Protein AF-A0A7C4IRS9-F1 (afdb_monomer_lite)

pLDDT: mean 75.63, std 21.99, range [27.83, 97.38]

Radius of gyration: 28.39 Å; chains: 1; bounding box: 95×48×76 Å

Structure (mmCIF, N/CA/C/O backbone):
data_AF-A0A7C4IRS9-F1
#
_entry.id   AF-A0A7C4IRS9-F1
#
loop_
_atom_site.group_PDB
_atom_site.id
_atom_site.type_symbol
_atom_site.label_atom_id
_atom_site.label_alt_id
_atom_site.label_comp_id
_atom_site.label_asym_id
_atom_site.label_entity_id
_atom_site.label_seq_id
_atom_site.pdbx_PDB_ins_code
_atom_site.Cartn_x
_atom_site.Cartn_y
_atom_site.Cartn_z
_atom_site.occupancy
_atom_site.B_iso_or_equiv
_atom_site.auth_seq_id
_atom_site.auth_comp_id
_atom_site.auth_asym_id
_atom_site.auth_atom_id
_atom_site.pdbx_PDB_model_num
ATOM 1 N N . MET A 1 1 ? -69.018 4.087 -51.393 1.00 37.31 1 MET A N 1
ATOM 2 C CA . MET A 1 1 ? -68.213 3.808 -52.607 1.00 37.31 1 MET A CA 1
ATOM 3 C C . MET A 1 1 ? -66.921 3.157 -52.130 1.00 37.31 1 MET A C 1
ATOM 5 O O . MET A 1 1 ? -66.312 3.719 -51.237 1.00 37.31 1 MET A O 1
ATOM 9 N N . ARG A 1 2 ? -66.707 1.854 -52.383 1.00 35.50 2 ARG A N 1
ATOM 10 C CA . ARG A 1 2 ? -65.844 1.315 -53.471 1.00 35.50 2 ARG A CA 1
ATOM 11 C C . ARG A 1 2 ? -64.436 1.956 -53.442 1.00 35.50 2 ARG A C 1
ATOM 13 O O . ARG A 1 2 ? -64.378 3.168 -53.516 1.00 35.50 2 ARG A O 1
ATOM 20 N N . ALA A 1 3 ? -63.292 1.276 -53.424 1.00 38.34 3 ALA A N 1
ATOM 21 C CA . ALA A 1 3 ? -62.939 -0.137 -53.498 1.00 38.34 3 ALA A CA 1
ATOM 22 C C . ALA A 1 3 ? -61.395 -0.266 -53.359 1.00 38.34 3 ALA A C 1
ATOM 24 O O . ALA A 1 3 ? -60.678 0.589 -53.858 1.00 38.34 3 ALA A O 1
ATOM 25 N N . PHE A 1 4 ? -60.949 -1.386 -52.776 1.00 32.88 4 PHE A N 1
ATOM 26 C CA . PHE A 1 4 ? -59.886 -2.288 -53.266 1.00 32.88 4 PHE A CA 1
ATOM 27 C C . PHE A 1 4 ? -58.368 -1.975 -53.157 1.00 32.88 4 PHE A C 1
ATOM 29 O O . PHE A 1 4 ? -57.839 -1.094 -53.814 1.00 32.88 4 PHE A O 1
ATOM 36 N N . ILE A 1 5 ? -57.709 -2.900 -52.433 1.00 35.03 5 ILE A N 1
ATOM 37 C CA . ILE A 1 5 ? -56.559 -3.769 -52.793 1.00 35.03 5 ILE A CA 1
ATOM 38 C C . ILE A 1 5 ? -55.189 -3.150 -53.121 1.00 35.03 5 ILE A C 1
ATOM 40 O O . ILE A 1 5 ? -55.018 -2.438 -54.101 1.00 35.03 5 ILE A O 1
ATOM 44 N N . GLY A 1 6 ? -54.170 -3.652 -52.406 1.00 31.86 6 GLY A N 1
ATOM 45 C CA . GLY A 1 6 ? -52.803 -3.766 -52.920 1.00 31.86 6 GLY A CA 1
ATOM 46 C C . GLY A 1 6 ? -51.772 -4.158 -51.859 1.00 31.86 6 GLY A C 1
ATOM 47 O O . GLY A 1 6 ? -51.146 -3.286 -51.271 1.00 31.86 6 GLY A O 1
ATOM 48 N N . ALA A 1 7 ? -51.576 -5.458 -51.627 1.00 39.84 7 ALA A N 1
ATOM 49 C CA . ALA A 1 7 ? -50.445 -6.007 -50.875 1.00 39.84 7 ALA A CA 1
ATOM 50 C C . ALA A 1 7 ? -49.455 -6.667 -51.848 1.00 39.84 7 ALA A C 1
ATOM 52 O O . ALA A 1 7 ? -49.885 -7.576 -52.548 1.00 39.84 7 ALA A O 1
ATOM 53 N N . ILE A 1 8 ? -48.174 -6.258 -51.863 1.00 36.56 8 ILE A N 1
ATOM 54 C CA . ILE A 1 8 ? -46.997 -6.981 -52.416 1.00 36.56 8 ILE A CA 1
ATOM 55 C C . ILE A 1 8 ? -45.756 -6.469 -51.636 1.00 36.56 8 ILE A C 1
ATOM 57 O O . ILE A 1 8 ? -45.479 -5.278 -51.679 1.00 36.56 8 ILE A O 1
ATOM 61 N N . VAL A 1 9 ? -45.220 -7.210 -50.653 1.00 31.28 9 VAL A N 1
ATOM 62 C CA . VAL A 1 9 ? -44.090 -8.182 -50.681 1.00 31.28 9 VAL A CA 1
ATOM 63 C C . VAL A 1 9 ? -42.674 -7.566 -50.603 1.00 31.28 9 VAL A C 1
ATOM 65 O O . VAL A 1 9 ? -42.241 -6.842 -51.486 1.00 31.28 9 VAL A O 1
ATOM 68 N N . ALA A 1 10 ? -41.981 -7.998 -49.538 1.00 30.50 10 ALA A N 1
ATOM 69 C CA . ALA A 1 10 ? -40.549 -8.269 -49.331 1.00 30.50 10 ALA A CA 1
ATOM 70 C C . ALA A 1 10 ? -39.468 -7.208 -49.615 1.00 30.50 10 ALA A C 1
ATOM 72 O O . ALA A 1 10 ? -39.252 -6.756 -50.731 1.00 30.50 10 ALA A O 1
ATOM 73 N N . GLY A 1 11 ? -38.639 -6.994 -48.589 1.00 27.83 11 GLY A N 1
ATOM 74 C CA . GLY A 1 11 ? -37.306 -6.414 -48.712 1.00 27.83 11 GLY A CA 1
ATOM 75 C C . GLY A 1 11 ? -36.591 -6.425 -47.367 1.00 27.83 11 GLY A C 1
ATOM 76 O O . GLY A 1 11 ? -36.651 -5.451 -46.625 1.00 27.83 11 GLY A O 1
ATOM 77 N N . ALA A 1 12 ? -35.956 -7.547 -47.027 1.00 33.53 12 ALA A N 1
ATOM 78 C CA . ALA A 1 12 ? -35.062 -7.651 -45.882 1.00 33.53 12 ALA A CA 1
ATOM 79 C C . ALA A 1 12 ? -33.889 -6.671 -46.052 1.00 33.53 12 ALA A C 1
ATOM 81 O O . ALA A 1 12 ? -33.049 -6.854 -46.931 1.00 33.53 12 ALA A O 1
ATOM 82 N N . ALA A 1 13 ? -33.813 -5.644 -45.207 1.00 33.09 13 ALA A N 1
ATOM 83 C CA . ALA A 1 13 ? -32.611 -4.834 -45.085 1.00 33.09 13 ALA A CA 1
ATOM 84 C C . ALA A 1 13 ? -31.640 -5.557 -44.142 1.00 33.09 13 ALA A C 1
ATOM 86 O O . ALA A 1 13 ? -31.715 -5.423 -42.921 1.00 33.09 13 ALA A O 1
ATOM 87 N N . LEU A 1 14 ? -30.739 -6.358 -44.721 1.00 33.22 14 LEU A N 1
ATOM 88 C CA . LEU A 1 14 ? -29.493 -6.731 -44.057 1.00 33.22 14 LEU A CA 1
ATOM 89 C C . LEU A 1 14 ? -28.734 -5.439 -43.728 1.00 33.22 14 LEU A C 1
ATOM 91 O O . LEU A 1 14 ?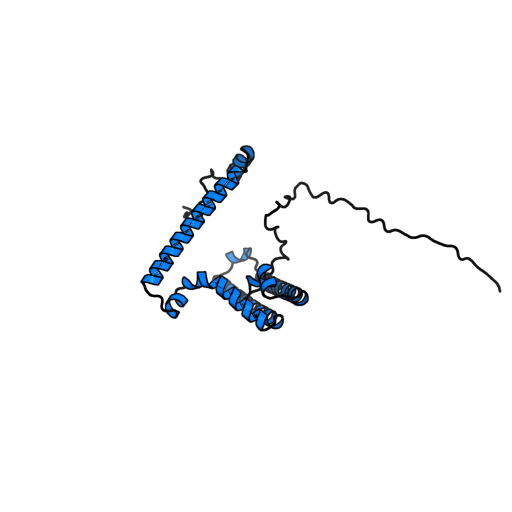 -28.246 -4.752 -44.625 1.00 33.22 14 LEU A O 1
ATOM 95 N N . ALA A 1 15 ? -28.608 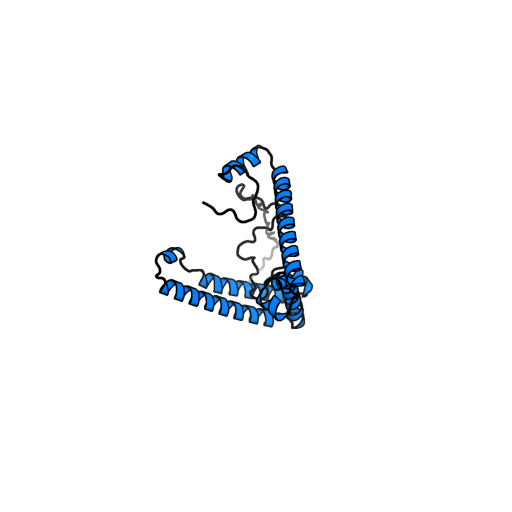-5.125 -42.441 1.00 37.44 15 ALA A N 1
ATOM 96 C CA . ALA A 1 15 ? -27.606 -4.183 -41.971 1.00 37.44 15 ALA A CA 1
ATOM 97 C C . ALA A 1 15 ? -26.228 -4.835 -42.154 1.00 37.44 15 ALA A C 1
ATOM 99 O O . ALA A 1 15 ? -25.789 -5.649 -41.342 1.00 37.44 15 ALA A O 1
ATOM 100 N N . ALA A 1 16 ? -25.566 -4.514 -43.263 1.00 33.16 16 ALA A N 1
ATOM 101 C CA . ALA A 1 16 ? -24.165 -4.832 -43.462 1.00 33.16 16 ALA A CA 1
ATOM 102 C C . ALA A 1 16 ? -23.334 -4.004 -42.469 1.00 33.16 16 ALA A C 1
ATOM 104 O O . ALA A 1 16 ? -23.101 -2.815 -42.675 1.00 33.16 16 ALA A O 1
ATOM 105 N N . PHE A 1 17 ? -22.879 -4.636 -41.385 1.00 34.38 17 PHE A N 1
ATOM 106 C CA . PHE A 1 17 ? -21.710 -4.159 -40.653 1.00 34.38 17 PHE A CA 1
ATOM 107 C C . PHE A 1 17 ? -20.503 -4.333 -41.578 1.00 34.38 17 PHE A C 1
ATOM 109 O O . PHE A 1 17 ? -19.918 -5.411 -41.671 1.00 34.38 17 PHE A O 1
ATOM 116 N N . ALA A 1 18 ? -20.157 -3.274 -42.307 1.00 34.91 18 ALA A N 1
ATOM 117 C CA . ALA A 1 18 ? -18.848 -3.174 -42.922 1.00 34.91 18 ALA A CA 1
ATOM 118 C C . ALA A 1 18 ? -17.816 -3.108 -41.791 1.00 34.91 18 ALA A C 1
ATOM 120 O O . ALA A 1 18 ? -17.768 -2.148 -41.021 1.00 34.91 18 ALA A O 1
ATOM 121 N N . ALA A 1 19 ? -17.021 -4.168 -41.674 1.00 37.56 19 ALA A N 1
ATOM 122 C CA . ALA A 1 19 ? -15.816 -4.189 -40.871 1.00 37.56 19 ALA A CA 1
ATOM 123 C C . ALA A 1 19 ? -14.842 -3.139 -41.427 1.00 37.56 19 ALA A C 1
ATOM 125 O O . ALA A 1 19 ? -14.131 -3.391 -42.397 1.00 37.56 19 ALA A O 1
ATOM 126 N N . VAL A 1 20 ? -14.822 -1.950 -40.826 1.00 36.41 20 VAL A N 1
ATOM 127 C CA . VAL A 1 20 ? -13.679 -1.045 -40.946 1.00 36.41 20 VAL A CA 1
ATOM 128 C C . VAL A 1 20 ? -12.605 -1.605 -40.028 1.00 36.41 20 VAL A C 1
ATOM 130 O O . VAL A 1 20 ? -12.746 -1.612 -38.804 1.00 36.41 20 VAL A O 1
ATOM 133 N N . GLY A 1 21 ? -11.568 -2.158 -40.655 1.00 33.31 21 GLY A N 1
ATOM 134 C CA . GLY A 1 21 ? -10.347 -2.567 -39.988 1.00 33.31 21 GLY A CA 1
ATOM 135 C C . GLY A 1 21 ? -9.805 -1.406 -39.164 1.00 33.31 21 GLY A C 1
ATOM 136 O O . GLY A 1 21 ? -9.693 -0.281 -39.644 1.00 33.31 21 GLY A O 1
ATOM 137 N N . ALA A 1 22 ? -9.504 -1.695 -37.904 1.00 36.12 22 ALA A N 1
ATOM 138 C CA . ALA A 1 22 ? -8.758 -0.805 -37.039 1.00 36.12 22 ALA A CA 1
ATOM 139 C C . ALA A 1 22 ? -7.325 -0.686 -37.579 1.00 36.12 22 ALA A C 1
ATOM 141 O O . ALA A 1 22 ? -6.429 -1.424 -37.170 1.00 36.12 22 ALA A O 1
ATOM 142 N N . GLU A 1 23 ? -7.106 0.235 -38.513 1.00 33.22 23 GLU A N 1
ATOM 143 C CA . GLU A 1 23 ? -5.782 0.800 -38.748 1.00 33.22 23 GLU A CA 1
ATOM 144 C C . GLU A 1 23 ? -5.455 1.673 -37.534 1.00 33.22 23 GLU A C 1
ATOM 146 O O . GLU A 1 23 ? -5.873 2.823 -37.416 1.00 33.22 23 GLU A O 1
ATOM 151 N N . GLY A 1 24 ? -4.798 1.054 -36.552 1.00 38.12 24 GLY A N 1
ATOM 152 C CA . GLY A 1 24 ? -4.266 1.749 -35.390 1.00 38.12 24 GLY A CA 1
ATOM 153 C C . GLY A 1 24 ? -3.207 2.761 -35.815 1.00 38.12 24 GLY A C 1
ATOM 154 O O . GLY A 1 24 ? -2.371 2.467 -36.669 1.00 38.12 24 GLY A O 1
ATOM 155 N N . ASP A 1 25 ? -3.252 3.937 -35.191 1.00 36.41 25 ASP A N 1
ATOM 156 C CA . ASP A 1 25 ? -2.247 4.990 -35.303 1.00 36.41 25 ASP A CA 1
ATOM 157 C C . ASP A 1 25 ? -0.824 4.392 -35.202 1.00 36.41 25 ASP A C 1
ATOM 159 O O . ASP A 1 25 ? -0.493 3.778 -34.180 1.00 36.41 25 ASP A O 1
ATOM 163 N N . PRO A 1 26 ? 0.028 4.534 -36.236 1.00 40.56 26 PRO A N 1
ATOM 164 C CA . PRO A 1 26 ? 1.378 3.973 -36.242 1.00 40.56 26 PRO A CA 1
ATOM 165 C C . PRO A 1 26 ? 2.298 4.594 -35.177 1.00 40.56 26 PRO A C 1
ATOM 167 O O . PRO A 1 26 ? 3.379 4.057 -34.935 1.00 40.56 26 PRO A O 1
ATOM 170 N N . ALA A 1 27 ? 1.885 5.690 -34.529 1.00 40.91 27 ALA A N 1
ATOM 171 C CA . ALA A 1 27 ? 2.606 6.316 -33.425 1.00 40.91 27 ALA A CA 1
ATOM 172 C C . ALA A 1 27 ? 2.180 5.810 -32.032 1.00 40.91 27 ALA A C 1
ATOM 174 O O . ALA A 1 27 ? 2.853 6.113 -31.043 1.00 40.91 27 ALA A O 1
ATOM 175 N N . ALA A 1 28 ? 1.100 5.028 -31.918 1.00 40.41 28 ALA A N 1
ATOM 176 C CA . ALA A 1 28 ? 0.707 4.447 -30.639 1.00 40.41 28 ALA A CA 1
ATOM 177 C C . ALA A 1 28 ? 1.619 3.246 -30.314 1.00 40.41 28 ALA A C 1
ATOM 179 O O . ALA A 1 28 ? 1.681 2.299 -31.106 1.00 40.41 28 ALA A O 1
ATOM 180 N N . PRO A 1 29 ? 2.331 3.230 -29.168 1.00 45.78 29 PRO A N 1
ATOM 181 C CA . PRO A 1 29 ? 3.157 2.087 -28.803 1.00 45.78 29 PRO A CA 1
ATOM 182 C C . PRO A 1 29 ? 2.276 0.837 -28.719 1.00 45.78 29 PRO A C 1
ATOM 184 O O . PRO A 1 29 ? 1.365 0.751 -27.891 1.00 45.78 29 PRO A O 1
ATOM 187 N N . ARG A 1 30 ? 2.529 -0.133 -29.608 1.00 50.91 30 ARG A N 1
ATOM 188 C CA . ARG A 1 30 ? 1.868 -1.441 -29.571 1.00 50.91 30 ARG A CA 1
ATOM 189 C C . ARG A 1 30 ? 2.118 -2.057 -28.199 1.00 50.91 30 ARG A C 1
ATOM 191 O O . ARG A 1 30 ? 3.263 -2.155 -27.764 1.00 50.91 30 ARG A O 1
ATOM 198 N N . ALA A 1 31 ? 1.046 -2.457 -27.521 1.00 45.12 31 ALA A N 1
ATOM 199 C CA . ALA A 1 31 ? 1.143 -3.128 -26.234 1.00 45.12 31 ALA A CA 1
ATOM 200 C C . ALA A 1 31 ? 2.014 -4.387 -26.380 1.00 45.12 31 ALA A C 1
ATOM 202 O O . ALA A 1 31 ? 1.669 -5.292 -27.138 1.00 45.12 31 ALA A O 1
ATOM 203 N N . ILE A 1 32 ? 3.144 -4.424 -25.671 1.00 49.75 32 ILE A N 1
ATOM 204 C CA . ILE A 1 32 ? 4.020 -5.595 -25.610 1.00 49.75 32 ILE A CA 1
ATOM 205 C C . ILE A 1 32 ? 3.282 -6.685 -24.828 1.00 49.75 32 ILE A C 1
ATOM 207 O O . ILE A 1 32 ? 2.827 -6.460 -23.703 1.00 49.75 32 ILE A O 1
ATOM 211 N N . GLU A 1 33 ? 3.142 -7.860 -25.434 1.00 38.53 33 GLU A N 1
ATOM 212 C CA . GLU A 1 33 ? 2.532 -9.028 -24.808 1.00 38.53 33 GLU A CA 1
ATOM 213 C C . GLU A 1 33 ? 3.295 -9.381 -23.517 1.00 38.53 33 GLU A C 1
ATOM 215 O O . GLU A 1 33 ? 4.507 -9.573 -23.532 1.00 38.53 33 GLU A O 1
ATOM 220 N N . GLY A 1 34 ? 2.601 -9.380 -22.375 1.00 52.47 34 GLY A N 1
ATOM 221 C CA . GLY A 1 34 ? 3.196 -9.649 -21.059 1.00 52.47 34 GLY A CA 1
ATOM 222 C C . GLY A 1 34 ? 3.557 -8.420 -20.214 1.00 52.47 34 GLY A C 1
ATOM 223 O O . GLY A 1 34 ? 3.782 -8.578 -19.015 1.00 52.47 34 GLY A O 1
ATOM 224 N N . GLN A 1 35 ? 3.534 -7.195 -20.755 1.00 41.94 35 GLN A N 1
ATOM 225 C CA . GLN A 1 35 ? 3.519 -6.012 -19.887 1.00 41.94 35 GLN A CA 1
ATOM 226 C C . GLN A 1 35 ? 2.124 -5.836 -19.272 1.00 41.94 35 GLN A C 1
ATOM 228 O O . GLN A 1 35 ? 1.124 -6.079 -19.961 1.00 41.94 35 GLN A O 1
ATOM 233 N N . PRO A 1 36 ? 2.006 -5.410 -17.995 1.00 42.53 36 PRO A N 1
ATOM 234 C CA . PRO A 1 36 ? 0.721 -4.969 -17.482 1.00 42.53 36 PRO A CA 1
ATOM 235 C C . PRO A 1 36 ? 0.257 -3.845 -18.402 1.00 42.53 36 PRO A C 1
ATOM 237 O O . PRO A 1 36 ? 0.872 -2.779 -18.440 1.00 42.53 36 PRO A O 1
ATOM 240 N N . ARG A 1 37 ? -0.783 -4.122 -19.203 1.00 49.38 37 ARG A N 1
ATOM 241 C CA . ARG A 1 37 ? -1.430 -3.121 -20.055 1.00 49.38 37 ARG A CA 1
ATOM 242 C C . ARG A 1 37 ? -1.598 -1.890 -19.186 1.00 49.38 37 ARG A C 1
ATOM 244 O O . ARG A 1 37 ? -2.165 -2.037 -18.102 1.00 49.38 37 ARG A O 1
ATOM 251 N N . PHE A 1 38 ? -1.075 -0.740 -19.620 1.00 43.78 38 PHE A N 1
ATOM 252 C CA . PHE A 1 38 ? -1.350 0.532 -18.964 1.00 43.78 38 PHE A CA 1
ATOM 253 C C . PHE A 1 38 ? -2.861 0.584 -18.778 1.00 43.78 38 PHE A C 1
ATOM 255 O O . PHE A 1 38 ? -3.610 0.674 -19.754 1.00 43.78 38 PHE A O 1
ATOM 262 N N . GLN A 1 39 ? -3.311 0.346 -17.548 1.00 45.16 39 GLN A N 1
ATOM 263 C CA . GLN A 1 39 ? -4.728 0.265 -17.278 1.00 45.16 39 GLN A CA 1
ATOM 264 C C . GLN A 1 39 ? -5.203 1.697 -17.445 1.00 45.16 39 GLN A C 1
ATOM 266 O O . GLN A 1 39 ? -4.679 2.578 -16.756 1.00 45.16 39 GLN A O 1
ATOM 271 N N . PRO A 1 40 ? -6.116 1.971 -18.396 1.00 38.38 40 PRO A N 1
ATOM 272 C CA . PRO A 1 40 ? -6.609 3.321 -18.573 1.00 38.38 40 PRO A CA 1
ATOM 273 C C . PRO A 1 40 ? -7.090 3.824 -17.204 1.00 38.38 40 PRO A C 1
ATOM 275 O O . PRO A 1 40 ? -7.607 3.015 -16.428 1.00 38.38 40 PRO A O 1
ATOM 278 N N . PRO A 1 41 ? -6.927 5.119 -16.883 1.00 40.91 41 PRO A N 1
ATOM 279 C CA . PRO A 1 41 ? -7.096 5.677 -15.533 1.00 40.91 41 PRO A CA 1
ATOM 280 C C . PRO A 1 41 ? -8.465 5.452 -14.841 1.00 40.91 41 PRO A C 1
ATOM 282 O O . PRO A 1 41 ? -8.657 5.911 -13.722 1.00 40.91 41 PRO A O 1
ATOM 285 N N . GLY A 1 42 ? -9.396 4.705 -15.447 1.00 45.69 42 GLY A N 1
ATOM 286 C CA . GLY A 1 42 ? -10.641 4.205 -14.850 1.00 45.69 42 GLY A CA 1
ATOM 287 C C . GLY A 1 42 ? -10.692 2.697 -14.532 1.00 45.69 42 GLY A C 1
ATOM 288 O O . GLY A 1 42 ? -11.756 2.215 -14.156 1.00 45.69 42 GLY A O 1
ATOM 289 N N . GLN A 1 43 ? -9.602 1.932 -14.692 1.00 49.28 43 GLN A N 1
ATOM 290 C CA . GLN A 1 43 ? -9.555 0.488 -14.372 1.00 49.28 43 GLN A CA 1
ATOM 291 C C . GLN A 1 43 ? -8.857 0.149 -13.045 1.00 49.28 43 GLN A C 1
ATOM 293 O O . GLN A 1 43 ? -8.925 -0.998 -12.601 1.00 49.28 43 GLN A O 1
ATOM 298 N N . TYR A 1 44 ? -8.237 1.126 -12.377 1.00 58.94 44 TYR A N 1
ATOM 299 C CA . TYR A 1 44 ? -7.651 0.912 -11.056 1.00 58.94 44 TYR A CA 1
ATOM 300 C C . TYR A 1 44 ? -8.757 0.717 -10.018 1.00 58.94 44 TYR A C 1
ATOM 302 O O . TYR A 1 44 ? -9.435 1.668 -9.631 1.00 58.94 44 TYR A O 1
ATOM 310 N N . LEU A 1 45 ? -8.924 -0.520 -9.543 1.00 71.31 45 LEU A N 1
ATOM 311 C CA . LEU A 1 45 ? -9.794 -0.814 -8.410 1.00 71.31 45 LEU A CA 1
ATOM 312 C C . LEU A 1 45 ? -9.120 -0.311 -7.125 1.00 71.31 45 LEU A C 1
ATOM 314 O O . LEU A 1 45 ? -8.432 -1.051 -6.425 1.00 71.31 45 LEU A O 1
ATOM 318 N N . MET A 1 46 ? -9.289 0.975 -6.831 1.00 81.56 46 MET A N 1
ATOM 319 C CA . MET A 1 46 ? -8.852 1.577 -5.580 1.00 81.56 46 MET A CA 1
ATOM 320 C C . MET A 1 46 ? -9.912 1.336 -4.503 1.00 81.56 46 MET A C 1
ATOM 322 O O . MET A 1 46 ? -10.943 2.010 -4.469 1.00 81.56 46 MET A O 1
ATOM 326 N N . LEU A 1 47 ? -9.655 0.352 -3.642 1.00 82.00 47 LEU A N 1
ATOM 327 C CA . LEU A 1 47 ? -10.495 0.007 -2.497 1.00 82.00 47 LEU A CA 1
ATOM 328 C C . LEU A 1 47 ? -9.691 0.233 -1.212 1.00 82.00 47 LEU A C 1
ATOM 330 O O . LEU A 1 47 ? -8.784 -0.550 -0.911 1.00 82.00 47 LEU A O 1
ATOM 334 N N . PRO A 1 48 ? -9.967 1.312 -0.463 1.00 80.31 48 PRO A N 1
ATOM 335 C CA . PRO A 1 48 ? -9.248 1.587 0.768 1.00 80.31 48 PRO A CA 1
ATOM 336 C C . PRO A 1 48 ? -9.570 0.517 1.815 1.00 80.31 48 PRO A C 1
ATOM 338 O O . PRO A 1 48 ? -10.602 -0.149 1.749 1.00 80.31 48 PRO A O 1
ATOM 341 N N . ALA A 1 49 ? -8.658 0.330 2.771 1.00 79.25 49 ALA A N 1
ATOM 342 C CA . ALA A 1 49 ? -8.667 -0.738 3.780 1.00 79.25 49 ALA A CA 1
ATOM 343 C C . ALA A 1 49 ? -8.521 -2.184 3.249 1.00 79.25 49 ALA A C 1
ATOM 345 O O . ALA A 1 49 ? -7.971 -3.013 3.973 1.00 79.25 49 ALA A O 1
ATOM 346 N N . TYR A 1 50 ? -8.910 -2.468 2.002 1.00 86.81 50 TYR A N 1
ATOM 347 C CA . TYR A 1 50 ? -8.891 -3.803 1.392 1.00 86.81 50 TYR A CA 1
ATOM 348 C C . TYR A 1 50 ? -8.249 -3.802 -0.001 1.00 86.81 50 TYR A C 1
ATOM 350 O O . TYR A 1 50 ? -8.862 -4.205 -0.993 1.00 86.81 50 TYR A O 1
ATOM 358 N N . SER A 1 51 ? -7.001 -3.345 -0.091 1.00 83.94 51 SER A N 1
ATOM 359 C CA . SER A 1 51 ? -6.294 -3.226 -1.370 1.00 83.94 51 SER A CA 1
ATOM 360 C C . SER A 1 51 ? -6.095 -4.576 -2.067 1.00 83.94 51 SER A C 1
ATOM 362 O O . SER A 1 51 ? -6.043 -4.626 -3.296 1.00 83.94 51 SER A O 1
ATOM 364 N N . ALA A 1 52 ? -6.063 -5.683 -1.318 1.00 87.69 52 ALA A N 1
ATOM 365 C CA . ALA A 1 52 ? -5.985 -7.028 -1.877 1.00 87.69 52 ALA A CA 1
ATOM 366 C C . ALA A 1 52 ? -7.177 -7.376 -2.790 1.00 87.69 52 ALA A C 1
ATOM 368 O O . ALA A 1 52 ? -7.011 -8.180 -3.705 1.00 87.69 52 ALA A O 1
ATOM 369 N N . LEU A 1 53 ? -8.351 -6.746 -2.622 1.00 90.00 53 LEU A N 1
ATOM 370 C CA . LEU A 1 53 ? -9.521 -6.972 -3.488 1.00 90.00 53 LEU A CA 1
ATOM 371 C C . LEU A 1 53 ? -9.293 -6.555 -4.946 1.00 90.00 53 LEU A C 1
ATOM 373 O O . LEU A 1 53 ? -9.993 -7.044 -5.835 1.00 90.00 53 LEU A O 1
ATOM 377 N N . ALA A 1 54 ? -8.309 -5.695 -5.216 1.00 87.25 54 ALA A N 1
ATOM 378 C CA . ALA A 1 54 ? -7.899 -5.359 -6.578 1.00 87.25 54 ALA A CA 1
ATOM 379 C C . ALA A 1 54 ? -7.316 -6.562 -7.340 1.00 87.25 54 ALA A C 1
ATOM 381 O O . ALA A 1 54 ? -7.309 -6.569 -8.568 1.00 87.25 54 ALA A O 1
ATOM 382 N N . GLN A 1 55 ? -6.847 -7.592 -6.631 1.00 87.25 55 GLN A N 1
ATOM 383 C CA . GLN A 1 55 ? -6.202 -8.756 -7.228 1.00 87.25 55 GLN A CA 1
ATOM 384 C C . GLN A 1 55 ? -7.232 -9.830 -7.584 1.00 87.25 55 GLN A C 1
ATOM 386 O O . GLN A 1 55 ? -7.948 -10.336 -6.721 1.00 87.25 55 GLN A O 1
ATOM 391 N N . GLU A 1 56 ? -7.266 -10.259 -8.847 1.00 88.94 56 GLU A N 1
ATOM 392 C CA . GLU A 1 56 ? -8.207 -11.289 -9.313 1.00 88.94 56 GLU A CA 1
ATOM 393 C C . GLU A 1 56 ? -8.062 -12.618 -8.544 1.00 88.94 56 GLU A C 1
ATOM 395 O O . GLU A 1 56 ? -9.053 -13.289 -8.253 1.00 88.94 56 GLU A O 1
ATOM 400 N N . SER A 1 57 ? -6.837 -12.984 -8.155 1.00 89.56 57 SER A N 1
ATOM 401 C CA . SER A 1 57 ? -6.558 -14.174 -7.341 1.00 89.56 57 SER A CA 1
ATOM 402 C C . SER A 1 57 ? -7.251 -14.126 -5.976 1.00 89.56 57 SER A C 1
ATOM 404 O O . SER A 1 57 ? -7.745 -15.148 -5.501 1.00 89.56 57 SER A O 1
ATOM 406 N N . VAL A 1 58 ? -7.335 -12.945 -5.361 1.00 91.94 58 VAL A N 1
ATOM 407 C CA . VAL A 1 58 ? -8.031 -12.720 -4.089 1.00 91.94 58 VAL A CA 1
ATOM 408 C C . VAL A 1 58 ? -9.538 -12.776 -4.299 1.00 91.94 58 VAL A C 1
ATOM 410 O O . VAL A 1 58 ? -10.224 -13.456 -3.542 1.00 91.94 58 VAL A O 1
ATOM 413 N N . GLN A 1 59 ? -10.046 -12.152 -5.367 1.00 93.06 59 GLN A N 1
ATOM 414 C CA . GLN A 1 59 ? -11.470 -12.204 -5.718 1.00 93.06 59 GLN A CA 1
ATOM 415 C C . GLN A 1 59 ? -11.962 -13.642 -5.927 1.00 93.06 59 GLN A C 1
ATOM 417 O O . GLN A 1 59 ? -13.067 -13.973 -5.506 1.00 93.06 59 GLN A O 1
ATOM 422 N N . LYS A 1 60 ? -11.143 -14.502 -6.550 1.00 94.19 60 LYS A N 1
ATOM 423 C CA . LYS A 1 60 ? -11.428 -15.938 -6.711 1.00 94.19 60 LYS A CA 1
ATOM 424 C C . LYS A 1 60 ? -11.404 -16.681 -5.375 1.00 94.19 60 LYS A C 1
ATOM 426 O O . LYS A 1 60 ? -12.307 -17.460 -5.112 1.00 94.19 60 LYS A O 1
ATOM 431 N N . GLN A 1 61 ? -10.412 -16.418 -4.519 1.00 92.44 61 GLN A N 1
ATOM 432 C CA . GLN A 1 61 ? -10.284 -17.070 -3.206 1.00 92.44 61 GLN A CA 1
ATOM 433 C C . GLN A 1 61 ? -11.431 -16.772 -2.237 1.00 92.44 61 GLN A C 1
ATOM 435 O O . GLN A 1 61 ? -11.658 -17.564 -1.327 1.00 92.44 61 GLN A O 1
ATOM 440 N N . ILE A 1 62 ? -12.091 -15.622 -2.382 1.00 95.75 62 ILE A N 1
ATOM 441 C CA . ILE A 1 62 ? -13.276 -15.263 -1.589 1.00 95.75 62 ILE A CA 1
ATOM 442 C C . ILE A 1 62 ? -14.575 -15.436 -2.385 1.00 95.75 62 ILE A C 1
ATOM 444 O O . ILE A 1 62 ? -15.623 -14.980 -1.940 1.00 95.75 62 ILE A O 1
ATOM 448 N N . GLU A 1 63 ? -14.496 -16.055 -3.566 1.00 96.00 63 GLU A N 1
ATOM 449 C CA . GLU A 1 63 ? -15.649 -16.426 -4.389 1.00 96.00 63 GLU A CA 1
ATOM 450 C C . GLU A 1 63 ? -16.568 -15.238 -4.720 1.00 96.00 63 GLU A C 1
ATOM 452 O O . GLU A 1 63 ? -17.792 -15.336 -4.663 1.00 96.00 63 GLU A O 1
ATOM 457 N N . LEU A 1 64 ? -15.985 -14.083 -5.073 1.00 95.75 64 LEU A N 1
ATOM 458 C CA . LEU A 1 64 ? -16.782 -12.909 -5.429 1.00 95.75 64 LEU A CA 1
ATOM 459 C C . LEU A 1 64 ? -17.683 -13.191 -6.631 1.00 95.75 64 LEU A C 1
ATOM 461 O O . LEU A 1 64 ? -17.204 -13.450 -7.746 1.00 95.75 64 LEU A O 1
ATOM 465 N N . VAL A 1 65 ? -18.986 -13.019 -6.423 1.00 95.75 65 VAL A N 1
ATOM 466 C CA . VAL A 1 65 ? -19.980 -13.108 -7.494 1.00 95.75 65 VAL A CA 1
ATOM 467 C C . VAL A 1 65 ? -19.990 -11.838 -8.345 1.00 95.75 65 VAL A C 1
ATOM 469 O O . VAL A 1 65 ? -19.462 -10.792 -7.959 1.00 95.75 65 VAL A O 1
ATOM 472 N N . HIS A 1 66 ? -20.597 -11.922 -9.531 1.00 94.00 66 HIS A N 1
ATOM 473 C CA . HIS A 1 66 ? -20.632 -10.811 -10.485 1.00 94.00 66 HIS A CA 1
ATOM 474 C C . HIS A 1 66 ? -21.227 -9.529 -9.879 1.00 94.00 66 HIS A C 1
ATOM 476 O O . HIS A 1 66 ? -20.618 -8.468 -9.978 1.00 94.00 66 HIS A O 1
ATOM 482 N N . GLU A 1 67 ? -22.352 -9.640 -9.169 1.00 95.19 67 GLU A N 1
ATOM 483 C CA . GLU A 1 67 ? -23.012 -8.492 -8.538 1.00 95.19 67 GLU A CA 1
ATOM 484 C C . GLU A 1 67 ? -22.113 -7.791 -7.503 1.00 95.19 67 GLU A C 1
ATOM 486 O O . GLU A 1 67 ? -22.028 -6.564 -7.477 1.00 95.19 67 GLU A O 1
ATOM 491 N N . GLN A 1 68 ? -21.381 -8.556 -6.685 1.00 95.88 68 GLN A N 1
ATOM 492 C CA . GLN A 1 68 ? -20.438 -7.995 -5.715 1.00 95.88 68 GLN A CA 1
ATOM 493 C C . GLN A 1 68 ? -19.303 -7.246 -6.414 1.00 95.88 68 GLN A C 1
ATOM 495 O O . GLN A 1 68 ? -18.928 -6.160 -5.981 1.00 95.88 68 GLN A O 1
ATOM 500 N N . LYS A 1 69 ? -18.780 -7.781 -7.524 1.00 93.94 69 LYS A N 1
ATOM 501 C CA . LYS A 1 69 ? -17.727 -7.116 -8.309 1.00 93.94 69 LYS A CA 1
ATOM 502 C C . LYS A 1 69 ? -18.195 -5.775 -8.868 1.00 93.94 69 LYS A C 1
ATOM 504 O O . LYS A 1 69 ? -17.444 -4.805 -8.797 1.00 93.94 69 LYS A O 1
ATOM 509 N N . GLU A 1 70 ? -19.422 -5.698 -9.375 1.00 93.94 70 GLU A N 1
ATOM 510 C CA . GLU A 1 70 ? -19.977 -4.442 -9.889 1.00 93.94 70 GLU A CA 1
ATOM 511 C C . GLU A 1 70 ? -20.193 -3.408 -8.775 1.00 93.94 70 GLU A C 1
ATOM 513 O O . GLU A 1 70 ? -19.775 -2.257 -8.923 1.00 93.94 70 GLU A O 1
ATOM 518 N N . LYS A 1 71 ? -20.714 -3.823 -7.611 1.00 95.44 71 LYS A N 1
ATOM 519 C CA . LYS A 1 71 ? -20.835 -2.939 -6.437 1.00 95.44 71 LYS A CA 1
ATOM 520 C C . LYS A 1 71 ? -19.474 -2.438 -5.948 1.00 95.44 71 LYS A C 1
ATOM 522 O O . LYS A 1 71 ? -19.315 -1.251 -5.680 1.00 95.44 71 LYS A O 1
ATOM 527 N N . LEU A 1 72 ? -18.460 -3.305 -5.890 1.00 94.38 72 LEU A N 1
ATOM 528 C CA . LEU A 1 72 ? -17.096 -2.912 -5.513 1.00 94.38 72 LEU A CA 1
ATOM 529 C C . LEU A 1 72 ? -16.483 -1.919 -6.509 1.00 94.38 72 LEU A C 1
ATOM 531 O O . LEU A 1 72 ? -15.816 -0.971 -6.097 1.00 94.38 72 LEU A O 1
ATOM 535 N N . ARG A 1 73 ? -16.733 -2.082 -7.814 1.00 92.94 73 ARG A N 1
ATOM 536 C CA . ARG A 1 73 ? -16.312 -1.105 -8.833 1.00 92.94 73 ARG A CA 1
ATOM 537 C C . ARG A 1 73 ? -16.987 0.246 -8.633 1.00 92.94 73 ARG A C 1
ATOM 539 O O . ARG A 1 73 ? -16.328 1.272 -8.761 1.00 92.94 73 ARG A O 1
ATOM 546 N N . GLU A 1 74 ? -18.275 0.261 -8.305 1.00 93.50 74 GLU A N 1
ATOM 547 C CA . GLU A 1 74 ? -18.994 1.499 -8.000 1.00 93.50 74 GLU A CA 1
ATOM 548 C C . GLU A 1 74 ? -18.447 2.190 -6.747 1.00 93.50 74 GLU A C 1
ATOM 550 O O . GLU A 1 74 ? -18.188 3.393 -6.784 1.00 93.50 74 GLU A O 1
ATOM 555 N N . ILE A 1 75 ? -18.198 1.435 -5.672 1.00 94.56 75 ILE A N 1
ATOM 556 C CA . ILE A 1 75 ? -17.566 1.958 -4.453 1.00 94.56 75 ILE A CA 1
ATOM 557 C C . ILE A 1 75 ? -16.201 2.566 -4.782 1.00 94.56 75 ILE A C 1
ATOM 559 O O . ILE A 1 75 ? -15.896 3.673 -4.343 1.00 94.56 75 ILE A O 1
ATO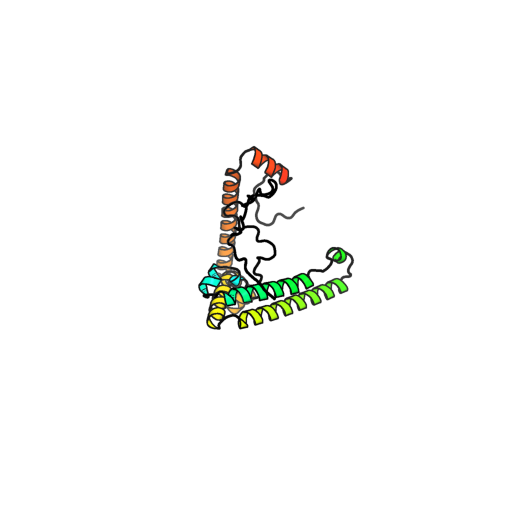M 563 N N . SER A 1 76 ? -15.396 1.873 -5.588 1.00 91.62 76 SER A N 1
ATOM 564 C CA . SER A 1 76 ? -14.081 2.357 -5.999 1.00 91.62 76 SER A CA 1
ATOM 565 C C . SER A 1 76 ? -14.160 3.653 -6.810 1.00 91.62 76 SER A C 1
ATOM 567 O O . SER A 1 76 ? -13.410 4.584 -6.523 1.00 91.62 76 SER A O 1
ATOM 569 N N . ARG A 1 77 ? -15.101 3.758 -7.762 1.00 91.19 77 ARG A N 1
ATOM 570 C CA . ARG A 1 77 ? -15.336 4.997 -8.525 1.00 91.19 77 ARG A CA 1
ATOM 571 C C . ARG A 1 77 ? -15.730 6.156 -7.615 1.00 91.19 77 ARG A C 1
ATOM 573 O O . ARG A 1 77 ? -15.098 7.200 -7.688 1.00 91.19 77 ARG A O 1
ATOM 580 N N . LYS A 1 78 ? -16.696 5.956 -6.712 1.00 90.75 78 LYS A N 1
ATOM 581 C CA . LYS A 1 78 ? -17.120 6.991 -5.752 1.00 90.75 78 LYS A CA 1
ATOM 582 C C . LYS A 1 78 ? -15.971 7.431 -4.850 1.00 90.75 78 LYS A C 1
ATOM 584 O O . LYS A 1 78 ? -15.790 8.619 -4.614 1.00 90.75 78 LYS A O 1
ATOM 589 N N . TYR A 1 79 ? -15.168 6.480 -4.370 1.00 91.19 79 TYR A N 1
ATOM 590 C CA . TYR A 1 79 ? -13.991 6.789 -3.566 1.00 91.19 79 TYR A CA 1
ATOM 591 C C . TYR A 1 79 ? -12.959 7.607 -4.357 1.00 91.19 79 TYR A C 1
ATOM 593 O O . TYR A 1 79 ? -12.464 8.612 -3.852 1.00 91.19 79 TYR A O 1
ATOM 601 N N . LEU A 1 80 ? -12.669 7.216 -5.604 1.00 87.94 80 LEU A N 1
ATOM 602 C CA . LEU A 1 80 ? -11.789 7.958 -6.511 1.00 87.94 80 LEU A CA 1
ATOM 603 C C . LEU A 1 80 ? -12.309 9.371 -6.781 1.00 87.94 80 LEU A C 1
ATOM 605 O O . LEU A 1 80 ? -11.537 10.312 -6.667 1.00 87.94 80 LEU A O 1
ATOM 609 N N . GLU A 1 81 ? -13.592 9.535 -7.095 1.00 87.38 81 GLU A N 1
ATOM 610 C CA . GLU A 1 81 ? -14.221 10.842 -7.315 1.00 87.38 81 GLU A CA 1
ATOM 611 C C . GLU A 1 81 ? -14.104 11.739 -6.076 1.00 87.38 81 GLU A C 1
ATOM 613 O O . GLU A 1 81 ? -13.723 12.906 -6.190 1.00 87.38 81 GLU A O 1
ATOM 618 N N . GLU A 1 82 ? -14.343 11.182 -4.887 1.00 85.44 82 GLU A N 1
ATOM 619 C CA . GLU A 1 82 ? -14.252 11.908 -3.621 1.00 85.44 82 GLU A CA 1
ATOM 620 C C . GLU A 1 82 ? -12.822 12.400 -3.351 1.00 85.44 82 GLU A C 1
ATOM 622 O O . GLU A 1 82 ? -12.605 13.573 -3.029 1.00 85.44 82 GLU A O 1
ATOM 627 N N . ILE A 1 83 ? -11.819 11.536 -3.546 1.00 85.19 83 ILE A N 1
ATOM 628 C CA . ILE A 1 83 ? -10.424 11.909 -3.292 1.00 85.19 83 ILE A CA 1
ATOM 629 C C . ILE A 1 83 ? -9.784 12.716 -4.430 1.00 85.19 83 ILE A C 1
ATOM 631 O O . ILE A 1 83 ? -8.930 13.561 -4.178 1.00 85.19 83 ILE A O 1
ATOM 635 N N . GLN A 1 84 ? -10.203 12.530 -5.683 1.00 78.75 84 GLN A N 1
ATOM 636 C CA . GLN A 1 84 ? -9.781 13.377 -6.802 1.00 78.75 84 GLN A CA 1
ATOM 637 C C . GLN A 1 84 ? -10.400 14.768 -6.675 1.00 78.75 84 GLN A C 1
ATOM 639 O O . GLN A 1 84 ? -9.737 15.763 -6.961 1.00 78.75 84 GLN A O 1
ATOM 644 N N . GLY A 1 85 ? -11.628 14.861 -6.157 1.00 67.94 85 GLY A N 1
ATOM 645 C CA . GLY A 1 85 ? -12.224 16.117 -5.715 1.00 67.94 85 GLY A CA 1
ATOM 646 C C . GLY A 1 85 ? -11.415 16.800 -4.608 1.00 67.94 85 GLY A C 1
ATOM 647 O O . GLY A 1 85 ? -11.366 18.028 -4.571 1.00 67.94 85 GLY A O 1
ATOM 648 N N . ALA A 1 86 ? -10.738 16.033 -3.744 1.00 57.69 86 ALA A N 1
ATOM 649 C CA . ALA A 1 86 ? -9.783 16.555 -2.761 1.00 57.69 86 ALA A CA 1
ATOM 650 C C . ALA A 1 86 ? -8.435 16.964 -3.392 1.00 57.69 86 ALA A C 1
ATOM 652 O O . ALA A 1 86 ? -7.771 17.871 -2.900 1.00 57.69 86 ALA A O 1
ATOM 653 N N . GLY A 1 87 ? -8.046 16.311 -4.491 1.00 54.56 87 GLY A N 1
ATOM 654 C CA . GLY A 1 87 ? -6.816 16.541 -5.254 1.00 54.56 87 GLY A CA 1
ATOM 655 C C . GLY A 1 87 ? -6.896 17.618 -6.341 1.00 54.56 87 GLY A C 1
ATOM 656 O O . GLY A 1 87 ? -5.860 17.962 -6.901 1.00 54.56 87 GLY A O 1
ATOM 657 N N . ARG A 1 88 ? -8.073 18.216 -6.591 1.00 57.62 88 ARG A N 1
ATOM 658 C CA . ARG A 1 88 ? -8.246 19.447 -7.399 1.00 57.62 88 ARG A CA 1
ATOM 659 C C . ARG A 1 88 ? -7.647 20.697 -6.741 1.00 57.62 88 ARG A C 1
ATOM 661 O O . ARG A 1 88 ? -7.981 21.819 -7.117 1.00 57.62 88 ARG A O 1
ATOM 668 N N . LEU A 1 89 ? -6.779 20.519 -5.748 1.00 58.69 89 LEU A N 1
ATOM 669 C CA . LEU A 1 89 ? -5.883 21.579 -5.342 1.00 58.69 89 LEU A CA 1
ATOM 670 C C . LEU A 1 89 ? -5.089 22.022 -6.561 1.00 58.69 89 LEU A C 1
ATOM 672 O O . LEU A 1 89 ? -4.456 21.216 -7.243 1.00 58.69 89 LEU A O 1
ATOM 676 N N . ASP A 1 90 ? -5.095 23.323 -6.793 1.00 67.31 90 ASP A N 1
ATOM 677 C CA . ASP A 1 90 ? -4.139 23.924 -7.692 1.00 67.31 90 ASP A CA 1
ATOM 678 C C . ASP A 1 90 ? -2.765 23.891 -7.013 1.00 67.31 90 ASP A C 1
ATOM 680 O O . ASP A 1 90 ? -2.374 24.811 -6.295 1.00 67.31 90 ASP A O 1
ATOM 684 N N . TRP A 1 91 ? -2.049 22.779 -7.192 1.00 69.06 91 TRP A N 1
ATOM 685 C CA . TRP A 1 91 ? -0.707 22.579 -6.648 1.00 69.06 91 TRP A CA 1
ATOM 686 C C . TRP A 1 91 ? 0.275 23.662 -7.115 1.00 69.06 91 TRP A C 1
ATOM 688 O O . TRP A 1 91 ? 1.292 23.870 -6.455 1.00 69.06 91 TRP A O 1
ATOM 698 N N . SER A 1 92 ? -0.042 24.399 -8.190 1.00 74.31 92 SER A N 1
ATOM 699 C CA . SER A 1 92 ? 0.746 25.555 -8.627 1.00 74.31 92 SER A CA 1
ATOM 700 C C . SER A 1 92 ? 0.722 26.707 -7.612 1.00 74.31 92 SER A C 1
ATOM 702 O O . SER A 1 92 ? 1.726 27.393 -7.451 1.00 74.31 92 SER A O 1
ATOM 704 N N . LYS A 1 93 ? -0.357 26.842 -6.827 1.00 75.00 93 LYS A N 1
ATOM 705 C CA . LYS A 1 93 ? -0.503 27.862 -5.771 1.00 75.00 93 LYS A CA 1
ATOM 706 C C . LYS A 1 93 ? 0.049 27.429 -4.420 1.00 75.00 93 LYS A C 1
ATOM 708 O O . LYS A 1 93 ? 0.114 28.227 -3.489 1.00 75.00 93 LYS A O 1
ATOM 713 N N . TRP A 1 94 ? 0.487 26.175 -4.291 1.00 81.50 94 TRP A N 1
ATOM 714 C CA . TRP A 1 94 ? 1.063 25.673 -3.044 1.00 81.50 94 TRP A CA 1
ATOM 715 C C . TRP A 1 94 ? 2.278 26.498 -2.607 1.00 81.50 94 TRP A C 1
ATOM 717 O O . TRP A 1 94 ? 2.448 26.773 -1.419 1.00 81.50 94 TRP A O 1
ATOM 727 N N . GLY A 1 95 ? 3.096 26.933 -3.573 1.00 82.56 95 GLY A N 1
ATOM 728 C CA . GLY A 1 95 ? 4.261 27.792 -3.352 1.00 82.56 95 GLY A CA 1
ATOM 729 C C . GLY A 1 95 ? 3.920 29.172 -2.779 1.00 82.56 95 GLY A C 1
ATOM 730 O O . GLY A 1 95 ? 4.729 29.718 -2.035 1.00 82.56 95 GLY A O 1
ATOM 731 N N . GLU A 1 96 ? 2.716 29.676 -3.050 1.00 87.12 96 GLU A N 1
ATOM 732 C CA . GLU A 1 96 ? 2.238 31.012 -2.665 1.00 87.12 96 GLU A CA 1
ATOM 733 C C . GLU A 1 96 ? 1.527 31.027 -1.299 1.00 87.12 96 GLU A C 1
ATOM 735 O O . GLU A 1 96 ? 1.413 32.080 -0.679 1.00 87.12 96 GLU A O 1
ATOM 740 N N . MET A 1 97 ? 1.076 29.867 -0.807 1.00 88.12 97 MET A N 1
ATOM 741 C CA . MET A 1 97 ? 0.409 29.738 0.495 1.00 88.12 97 MET A CA 1
ATOM 742 C C . MET A 1 97 ? 1.368 29.960 1.673 1.00 88.12 97 MET A C 1
ATOM 744 O O . MET A 1 97 ? 2.498 29.454 1.686 1.00 88.12 97 MET A O 1
ATOM 748 N N . SER A 1 98 ? 0.874 30.625 2.718 1.00 91.62 98 SER A N 1
ATOM 749 C CA . SER A 1 98 ? 1.529 30.695 4.026 1.00 91.62 98 SER A CA 1
ATOM 750 C C . SER A 1 98 ? 1.593 29.318 4.704 1.00 91.62 98 SER A C 1
ATOM 752 O O . SER A 1 98 ? 0.894 28.371 4.335 1.00 91.62 98 SER A O 1
ATOM 754 N N . GLN A 1 99 ? 2.433 29.183 5.734 1.00 89.81 99 GLN A N 1
ATOM 755 C CA . GLN A 1 99 ? 2.557 27.917 6.469 1.00 89.81 99 GLN A CA 1
ATOM 756 C C . GLN A 1 99 ? 1.263 27.519 7.193 1.00 89.81 99 GLN A C 1
ATOM 758 O O . GLN A 1 99 ? 0.938 26.333 7.254 1.00 89.81 99 GLN A O 1
ATOM 763 N N . GLU A 1 100 ? 0.509 28.490 7.712 1.00 91.94 100 GLU A N 1
ATOM 764 C CA . GLU A 1 100 ? -0.774 28.236 8.374 1.00 91.94 100 GLU A CA 1
ATOM 765 C C . GLU A 1 100 ? -1.835 27.764 7.375 1.00 91.94 100 GLU A C 1
ATOM 767 O O . GLU A 1 100 ? -2.523 26.778 7.636 1.00 91.94 100 GLU A O 1
ATOM 772 N N . GLU A 1 101 ? -1.903 28.384 6.193 1.00 88.69 101 GLU A N 1
ATOM 773 C CA . GLU A 1 101 ? -2.810 27.963 5.118 1.00 88.69 101 GLU A CA 1
ATOM 774 C C . GLU A 1 101 ? -2.471 26.563 4.607 1.00 88.69 101 GLU A C 1
ATOM 776 O O . GLU A 1 101 ? -3.364 25.730 4.452 1.00 88.69 101 GLU A O 1
ATOM 781 N N . ARG A 1 102 ? -1.180 26.262 4.410 1.00 89.06 102 ARG A N 1
ATOM 782 C CA . ARG A 1 102 ? -0.734 24.910 4.041 1.00 89.06 102 ARG A CA 1
ATOM 783 C C . ARG A 1 102 ? -1.141 23.894 5.097 1.00 89.06 102 ARG A C 1
ATOM 785 O O . ARG A 1 102 ? -1.694 22.857 4.747 1.00 89.06 102 ARG A O 1
ATOM 792 N N . LYS A 1 103 ? -0.900 24.182 6.379 1.00 90.81 103 LYS A N 1
ATOM 793 C CA . LYS A 1 103 ? -1.266 23.285 7.481 1.00 90.81 103 LYS A CA 1
ATOM 794 C C . LYS A 1 103 ? -2.773 23.028 7.511 1.00 90.81 103 LYS A C 1
ATOM 796 O O . LYS A 1 103 ? -3.174 21.868 7.487 1.00 90.81 103 LYS A O 1
ATOM 801 N N . ALA A 1 104 ? -3.590 24.080 7.486 1.00 90.25 104 ALA A N 1
ATOM 802 C CA . ALA A 1 104 ? -5.047 23.957 7.470 1.00 90.25 104 ALA A CA 1
ATOM 803 C C . ALA A 1 104 ? -5.533 23.138 6.263 1.00 90.25 104 ALA A C 1
ATOM 805 O O . ALA A 1 104 ? -6.415 22.290 6.390 1.00 90.25 104 ALA A O 1
ATOM 806 N N . LYS A 1 105 ? -4.908 23.330 5.095 1.00 86.19 105 LYS A N 1
ATOM 807 C CA . LYS A 1 105 ? -5.246 22.584 3.882 1.00 86.19 105 LYS A CA 1
ATOM 808 C C . LYS A 1 105 ? -4.851 21.110 3.960 1.00 86.19 105 LYS A C 1
ATOM 810 O O . LYS A 1 105 ? -5.621 20.256 3.525 1.00 86.19 105 LYS A O 1
ATOM 815 N N . ILE A 1 106 ? -3.691 20.797 4.538 1.00 87.75 106 ILE A N 1
ATOM 816 C CA . ILE A 1 106 ? -3.275 19.412 4.807 1.00 87.75 106 ILE A CA 1
ATOM 817 C C . ILE A 1 106 ? -4.259 18.747 5.764 1.00 87.75 106 ILE A C 1
ATOM 819 O O . ILE A 1 106 ? -4.681 17.629 5.493 1.00 87.75 106 ILE A O 1
ATOM 823 N N . GLU A 1 107 ? -4.642 19.418 6.850 1.00 90.69 107 GLU A N 1
ATOM 824 C CA . GLU A 1 107 ? -5.591 18.888 7.835 1.00 90.69 107 GLU A CA 1
ATOM 825 C C . GLU A 1 107 ? -6.971 18.630 7.211 1.00 90.69 107 GLU A C 1
ATOM 827 O O . GLU A 1 107 ? -7.543 17.554 7.397 1.00 90.69 107 GLU A O 1
ATOM 832 N N . GLU A 1 108 ? -7.479 19.566 6.402 1.00 88.62 108 GLU A N 1
ATOM 833 C CA . GLU A 1 108 ? -8.721 19.402 5.636 1.00 88.62 108 GLU A CA 1
ATOM 834 C C . GLU A 1 10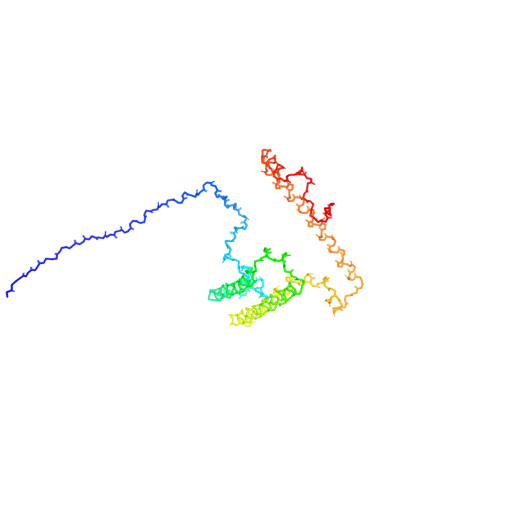8 ? -8.643 18.181 4.710 1.00 88.62 108 GLU A C 1
ATOM 836 O O . GLU A 1 108 ? -9.534 17.326 4.720 1.00 88.62 108 GLU A O 1
ATOM 841 N N . MET A 1 109 ? -7.557 18.068 3.937 1.00 86.50 109 MET A N 1
ATOM 842 C CA . MET A 1 109 ? -7.334 16.932 3.046 1.00 86.50 109 MET A CA 1
ATOM 843 C C . MET A 1 109 ? -7.263 15.630 3.838 1.00 86.50 109 MET A C 1
ATOM 845 O O . MET A 1 109 ? -7.986 14.693 3.515 1.00 86.50 109 MET A O 1
ATOM 849 N N . GLN A 1 110 ? -6.439 15.560 4.884 1.00 88.19 110 GLN A N 1
ATOM 850 C CA . GLN A 1 110 ? -6.289 14.379 5.736 1.00 88.19 110 GLN A CA 1
ATOM 851 C C . GLN A 1 110 ? -7.631 13.923 6.305 1.00 88.19 110 GLN A C 1
ATOM 853 O O . GLN A 1 110 ? -7.957 12.736 6.218 1.00 88.19 110 GLN A O 1
ATOM 858 N N . LYS A 1 111 ? -8.436 14.857 6.824 1.00 90.62 111 LYS A N 1
ATOM 859 C CA . LYS A 1 111 ? -9.777 14.558 7.326 1.00 90.62 111 LYS A CA 1
ATOM 860 C C . LYS A 1 111 ? -10.664 13.995 6.219 1.00 90.62 111 LYS A C 1
ATOM 862 O O . LYS A 1 111 ? -11.270 12.945 6.404 1.00 90.62 111 LYS A O 1
ATOM 867 N N . ARG A 1 112 ? -10.693 14.638 5.050 1.00 87.44 112 ARG A N 1
ATOM 868 C CA . ARG A 1 112 ? -11.489 14.180 3.905 1.00 87.44 112 ARG A CA 1
ATOM 869 C C . ARG A 1 112 ? -11.064 12.795 3.413 1.00 87.44 112 ARG A C 1
ATOM 871 O O . ARG A 1 112 ? -11.922 11.952 3.168 1.00 87.44 112 ARG A O 1
ATOM 878 N N . TYR A 1 113 ? -9.760 12.532 3.322 1.00 89.19 113 TYR A N 1
ATOM 879 C CA . TYR A 1 113 ? -9.228 11.207 3.000 1.00 89.19 113 TYR A CA 1
ATOM 880 C C . TYR A 1 113 ? -9.680 10.168 4.026 1.00 89.19 113 TYR A C 1
ATOM 882 O O . TYR A 1 113 ? -10.159 9.108 3.632 1.00 89.19 113 TYR A O 1
ATOM 890 N N . SER A 1 114 ? -9.566 10.470 5.321 1.00 91.25 114 SER A N 1
ATOM 891 C CA . SER A 1 114 ? -10.002 9.578 6.399 1.00 91.25 114 SER A CA 1
ATOM 892 C C . SER A 1 114 ? -11.503 9.277 6.322 1.00 91.25 114 SER A C 1
ATOM 894 O O . SER A 1 114 ? -11.900 8.112 6.364 1.00 91.25 114 SER A O 1
ATOM 896 N N . ASP A 1 115 ? -12.336 10.305 6.147 1.00 92.56 115 ASP A N 1
ATOM 897 C CA . ASP A 1 115 ? -13.794 10.173 6.057 1.00 92.56 115 ASP A CA 1
ATOM 898 C C . ASP A 1 115 ? -14.197 9.333 4.828 1.00 92.56 115 ASP A C 1
ATOM 900 O O . ASP A 1 115 ? -14.981 8.387 4.940 1.00 92.56 115 ASP A O 1
ATOM 904 N N . ALA A 1 116 ? -13.592 9.604 3.665 1.00 92.00 116 ALA A N 1
ATOM 905 C CA . ALA A 1 116 ? -13.822 8.846 2.436 1.00 92.00 116 ALA A CA 1
ATOM 906 C C . ALA A 1 116 ? -13.376 7.380 2.564 1.00 92.00 116 ALA A C 1
ATOM 908 O O . ALA A 1 116 ? -14.069 6.472 2.098 1.00 92.00 116 ALA A O 1
ATOM 909 N N . GLN A 1 117 ? -12.240 7.127 3.223 1.00 92.44 117 GLN A N 1
ATOM 910 C CA . GLN A 1 117 ? -11.764 5.769 3.491 1.00 92.44 117 GLN A CA 1
ATOM 911 C C . GLN A 1 117 ? -12.712 5.005 4.418 1.00 92.44 117 GLN A C 1
ATOM 913 O O . GLN A 1 117 ? -13.022 3.846 4.141 1.00 92.44 117 GLN A O 1
ATOM 918 N N . ALA A 1 118 ? -13.194 5.636 5.491 1.00 94.50 118 ALA A N 1
ATOM 919 C CA . ALA A 1 118 ? -14.132 5.019 6.424 1.00 94.50 118 ALA A CA 1
ATOM 920 C C . ALA A 1 118 ? -15.470 4.682 5.745 1.00 94.50 118 ALA A C 1
ATOM 922 O O . ALA A 1 118 ? -15.984 3.572 5.909 1.00 94.50 118 ALA A O 1
ATOM 923 N N . ALA A 1 119 ? -15.997 5.603 4.933 1.00 94.88 119 ALA A N 1
ATOM 924 C CA . ALA A 1 119 ? -17.224 5.395 4.170 1.00 94.88 119 ALA A CA 1
ATOM 925 C C . ALA A 1 119 ? -17.085 4.243 3.163 1.00 94.88 119 ALA A C 1
ATOM 927 O O . ALA A 1 119 ? -17.922 3.340 3.132 1.00 94.88 119 ALA A O 1
ATOM 928 N N . ALA A 1 120 ? -15.998 4.227 2.387 1.00 95.00 120 ALA A N 1
ATOM 929 C CA . ALA A 1 120 ? -15.728 3.159 1.431 1.00 95.00 120 ALA A CA 1
ATOM 930 C C . ALA A 1 120 ? -15.526 1.804 2.127 1.00 95.00 120 ALA A C 1
ATOM 932 O O . ALA A 1 120 ? -16.090 0.808 1.680 1.00 95.00 120 ALA A O 1
ATOM 933 N N . LYS A 1 121 ? -14.794 1.758 3.250 1.00 94.62 121 LYS A N 1
ATOM 934 C CA . LYS A 1 121 ? -14.629 0.533 4.049 1.00 94.62 121 LYS A CA 1
ATOM 935 C C . LYS A 1 121 ? -15.983 -0.035 4.477 1.00 94.62 121 LYS A C 1
ATOM 937 O O . LYS A 1 121 ? -16.221 -1.225 4.289 1.00 94.62 121 LYS A O 1
ATOM 942 N N . LYS A 1 122 ? -16.862 0.810 5.022 1.00 96.00 122 LYS A N 1
ATOM 943 C CA . LYS A 1 122 ? -18.201 0.395 5.452 1.00 96.00 122 LYS A CA 1
ATOM 944 C C . LYS A 1 122 ? -19.020 -0.150 4.280 1.00 96.00 122 LYS A C 1
ATOM 946 O O . LYS A 1 122 ? -19.576 -1.236 4.387 1.00 96.00 122 LYS A O 1
ATOM 951 N N . ALA A 1 123 ? -19.022 0.552 3.147 1.00 96.50 123 ALA A N 1
ATOM 952 C CA . ALA A 1 123 ? -19.732 0.106 1.951 1.00 96.50 123 ALA A CA 1
ATOM 953 C C . ALA A 1 123 ? -19.208 -1.244 1.425 1.00 96.50 123 ALA A C 1
ATOM 955 O O . ALA A 1 123 ? -19.990 -2.078 0.980 1.00 96.50 123 ALA A O 1
ATOM 956 N N . ILE A 1 124 ? -17.895 -1.496 1.505 1.00 95.50 124 ILE A N 1
ATOM 957 C CA . ILE A 1 124 ? -17.308 -2.798 1.148 1.00 95.50 124 ILE A CA 1
ATOM 958 C C . ILE A 1 124 ? -17.820 -3.895 2.090 1.00 95.50 124 ILE A C 1
ATOM 960 O O . ILE A 1 124 ? -18.238 -4.952 1.624 1.00 95.50 124 ILE A O 1
ATOM 964 N N . GLU A 1 125 ? -17.811 -3.654 3.403 1.00 95.31 125 GLU A N 1
ATOM 965 C CA . GLU A 1 125 ? -18.282 -4.625 4.403 1.00 95.31 125 GLU A CA 1
ATOM 966 C C . GLU A 1 125 ? -19.791 -4.918 4.294 1.00 95.31 125 GLU A C 1
ATOM 968 O O . GLU A 1 125 ? -20.214 -6.011 4.649 1.00 95.31 125 GLU A O 1
ATOM 973 N N . GLU A 1 126 ? -20.597 -3.998 3.755 1.00 97.06 126 GLU A N 1
ATOM 974 C CA . GLU A 1 126 ? -22.025 -4.222 3.462 1.00 97.06 126 GLU A CA 1
ATOM 975 C C . GLU A 1 126 ? -22.261 -5.065 2.193 1.00 97.06 126 GLU A C 1
ATOM 977 O O . GLU A 1 126 ? -23.295 -5.720 2.060 1.00 97.06 126 GLU A O 1
ATOM 982 N N . VAL A 1 127 ? -21.313 -5.064 1.249 1.00 97.38 127 VAL A N 1
ATOM 983 C CA . VAL A 1 127 ? -21.385 -5.854 0.004 1.00 97.38 127 VAL A CA 1
ATOM 984 C C . VAL A 1 127 ? -20.912 -7.294 0.210 1.00 97.38 127 VAL A C 1
ATOM 986 O O . VAL A 1 127 ? -21.376 -8.212 -0.476 1.00 97.38 127 VAL A O 1
ATOM 989 N N . LEU A 1 128 ? -19.954 -7.494 1.113 1.00 96.75 128 LEU A N 1
ATOM 990 C CA . LEU A 1 128 ? -19.324 -8.786 1.355 1.00 96.75 128 LEU A CA 1
ATOM 991 C C . LEU A 1 128 ? -20.058 -9.584 2.433 1.00 96.75 128 LEU A C 1
ATOM 993 O O . LEU A 1 128 ? -20.540 -9.052 3.427 1.00 96.75 128 LEU A O 1
ATOM 997 N N . LEU A 1 129 ? -20.087 -10.903 2.261 1.00 97.25 129 LEU A N 1
ATOM 998 C CA . LEU A 1 129 ? -20.582 -11.816 3.284 1.00 97.25 129 LEU A CA 1
ATOM 999 C C . LEU A 1 129 ? -19.562 -11.928 4.432 1.00 97.25 129 LEU A C 1
ATOM 1001 O O . LEU A 1 129 ? -18.357 -11.816 4.185 1.00 97.25 129 LEU A O 1
ATOM 1005 N N . PRO A 1 130 ? -19.993 -12.242 5.670 1.00 96.56 130 PRO A N 1
ATOM 1006 C CA . PRO A 1 130 ? -19.089 -12.328 6.821 1.00 96.56 130 PRO A CA 1
ATOM 1007 C C . PRO A 1 130 ? -17.863 -13.222 6.585 1.00 96.56 130 PRO A C 1
ATOM 1009 O O . PRO A 1 130 ? -16.733 -12.809 6.835 1.00 96.56 130 PRO A O 1
ATOM 1012 N N . HIS A 1 131 ? -18.055 -14.404 5.991 1.00 95.38 131 HIS A N 1
ATOM 1013 C CA . HIS A 1 131 ? -16.951 -15.324 5.698 1.00 95.38 131 HIS A CA 1
ATOM 1014 C C . HIS A 1 131 ? -15.958 -14.769 4.655 1.00 95.38 131 HIS A C 1
ATOM 1016 O O . HIS A 1 131 ? -14.761 -15.054 4.729 1.00 95.38 131 HIS A O 1
ATOM 1022 N N . GLN A 1 132 ? -16.423 -13.952 3.700 1.00 96.69 132 GLN A N 1
ATOM 1023 C CA . GLN A 1 132 ? -15.564 -13.295 2.709 1.00 96.69 132 GLN A CA 1
ATOM 1024 C C . GLN A 1 132 ? -14.720 -12.206 3.373 1.00 96.69 132 GLN A C 1
ATOM 1026 O O . GLN A 1 132 ? -13.532 -12.092 3.079 1.00 96.69 132 GLN A O 1
ATOM 1031 N N . ILE A 1 133 ? -15.307 -11.453 4.310 1.00 94.88 133 ILE A N 1
ATOM 1032 C CA . ILE A 1 133 ? -14.596 -10.452 5.117 1.00 94.88 133 ILE A CA 1
ATOM 1033 C C . ILE A 1 133 ? -13.518 -11.126 5.968 1.00 94.88 133 ILE A C 1
ATOM 1035 O O . ILE A 1 133 ? -12.379 -10.660 5.992 1.00 94.88 133 ILE A O 1
ATOM 1039 N N . ASP A 1 134 ? -13.841 -12.233 6.635 1.00 93.81 134 ASP A N 1
ATOM 1040 C CA . ASP A 1 134 ? -12.878 -12.963 7.463 1.00 93.81 134 ASP A CA 1
ATOM 1041 C C . ASP A 1 134 ? -11.720 -13.505 6.628 1.00 93.81 134 ASP A C 1
ATOM 1043 O O . ASP A 1 134 ? -10.547 -13.326 6.977 1.00 93.81 134 ASP A O 1
ATOM 1047 N N . ARG A 1 135 ? -12.025 -14.100 5.470 1.00 94.31 135 ARG A N 1
ATOM 1048 C CA . ARG A 1 135 ? -10.990 -14.577 4.554 1.00 94.31 135 ARG A CA 1
ATOM 1049 C C . ARG A 1 135 ? -10.129 -13.433 4.023 1.00 94.31 135 ARG A C 1
ATOM 1051 O O . ARG A 1 135 ? -8.908 -13.576 3.944 1.00 94.31 135 ARG A O 1
ATOM 1058 N N . LEU A 1 136 ? -10.734 -12.297 3.697 1.00 92.19 136 LEU A N 1
ATOM 1059 C CA . LEU A 1 136 ? -10.028 -11.111 3.229 1.00 92.19 136 LEU A CA 1
ATOM 1060 C C . LEU A 1 136 ? -9.111 -10.524 4.310 1.00 92.19 136 LEU A C 1
ATOM 1062 O O . LEU A 1 136 ? -7.956 -10.222 4.019 1.00 92.19 136 LEU A O 1
ATOM 1066 N N . LYS A 1 137 ? -9.564 -10.450 5.568 1.00 90.75 137 LYS A N 1
ATOM 1067 C CA . LYS A 1 137 ? -8.730 -10.043 6.713 1.00 90.75 137 LYS A CA 1
ATOM 1068 C C . LYS A 1 137 ? -7.531 -10.970 6.897 1.00 90.75 137 LYS A C 1
ATOM 1070 O O . LYS A 1 137 ? -6.429 -10.489 7.139 1.00 90.75 137 LYS A O 1
ATOM 1075 N N . GLN A 1 138 ? -7.710 -12.283 6.737 1.00 90.44 138 GLN A N 1
ATOM 1076 C CA . GLN A 1 138 ? -6.591 -13.232 6.776 1.00 90.44 138 GLN A CA 1
ATOM 1077 C C . GLN A 1 138 ? -5.598 -13.008 5.629 1.00 90.44 138 GLN A C 1
ATOM 1079 O O . GLN A 1 138 ? -4.391 -13.108 5.838 1.00 90.44 138 GLN A O 1
ATOM 1084 N N . ILE A 1 139 ? -6.086 -12.726 4.416 1.00 90.44 139 ILE A N 1
ATOM 1085 C CA . ILE A 1 139 ? -5.232 -12.422 3.259 1.00 90.44 139 ILE A CA 1
ATOM 1086 C C . ILE A 1 139 ? -4.426 -11.149 3.526 1.00 90.44 139 ILE A C 1
ATOM 1088 O O . ILE A 1 139 ? -3.202 -11.190 3.445 1.00 90.44 139 ILE A O 1
ATOM 1092 N N . GLU A 1 140 ? -5.091 -10.061 3.918 1.00 85.56 140 GLU A N 1
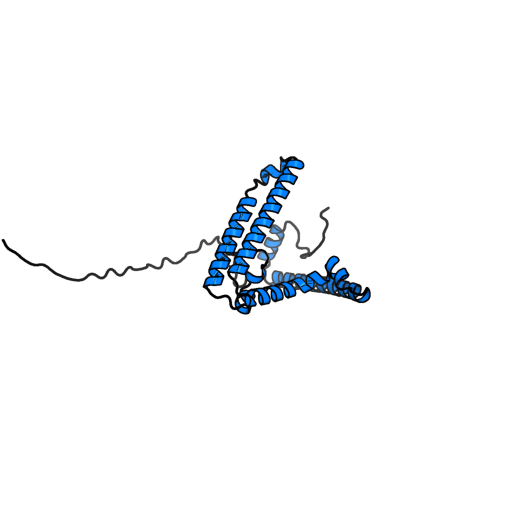ATOM 1093 C CA . GLU A 1 140 ? -4.449 -8.791 4.277 1.00 85.56 140 GLU A CA 1
ATOM 1094 C C . GLU A 1 140 ? -3.424 -8.977 5.398 1.00 85.56 140 GLU A C 1
ATOM 1096 O O . GLU A 1 140 ? -2.304 -8.474 5.299 1.00 85.56 140 GLU A O 1
ATOM 1101 N N . PHE A 1 141 ? -3.768 -9.755 6.431 1.00 86.75 141 PHE A N 1
ATOM 1102 C CA . PHE A 1 141 ? -2.838 -10.093 7.499 1.00 86.75 141 PHE A CA 1
ATOM 1103 C C . PHE A 1 141 ? -1.604 -10.796 6.944 1.00 86.75 141 PHE A C 1
ATOM 1105 O O . PHE A 1 141 ? -0.506 -10.335 7.208 1.00 86.75 141 PHE A O 1
ATOM 1112 N N . ARG A 1 142 ? -1.740 -11.850 6.129 1.00 85.62 142 ARG A N 1
ATOM 1113 C CA . ARG A 1 142 ? -0.575 -12.554 5.558 1.00 85.62 142 ARG A CA 1
ATOM 1114 C C . ARG A 1 142 ? 0.293 -11.643 4.694 1.00 85.62 142 ARG A C 1
ATOM 1116 O O . ARG A 1 142 ? 1.515 -11.699 4.802 1.00 85.62 142 ARG A O 1
ATOM 1123 N N . THR A 1 143 ? -0.322 -10.794 3.875 1.00 81.69 143 THR A N 1
ATOM 1124 C CA . THR A 1 143 ? 0.400 -9.851 3.012 1.00 81.69 143 THR A CA 1
ATOM 1125 C C . THR A 1 143 ? 1.181 -8.825 3.829 1.00 81.69 143 THR A C 1
ATOM 1127 O O . THR A 1 143 ? 2.305 -8.480 3.472 1.00 81.69 143 THR A O 1
ATOM 1130 N N . ARG A 1 144 ? 0.621 -8.356 4.948 1.00 82.06 144 ARG A N 1
ATOM 1131 C CA . ARG A 1 144 ? 1.259 -7.352 5.811 1.00 82.06 144 ARG A CA 1
ATOM 1132 C C . ARG A 1 144 ? 2.160 -7.961 6.884 1.00 82.06 144 ARG A C 1
ATOM 1134 O O . ARG A 1 144 ? 3.080 -7.284 7.329 1.00 82.06 144 ARG A O 1
ATOM 1141 N N . ALA A 1 145 ? 1.943 -9.217 7.271 1.00 83.38 145 ALA A N 1
ATOM 1142 C CA . ALA A 1 145 ? 2.591 -9.876 8.406 1.00 83.38 145 ALA A CA 1
ATOM 1143 C C . ALA A 1 145 ? 4.113 -9.855 8.290 1.00 83.38 145 ALA A C 1
ATOM 1145 O O . ALA A 1 145 ? 4.794 -9.538 9.260 1.00 83.38 145 ALA A O 1
ATOM 1146 N N . SER A 1 146 ? 4.647 -10.114 7.091 1.00 77.94 146 SER A N 1
ATOM 1147 C CA . SER A 1 146 ? 6.091 -10.029 6.857 1.00 77.94 146 SER A CA 1
ATOM 1148 C C . SER A 1 146 ? 6.636 -8.637 7.186 1.00 77.94 146 SER A C 1
ATOM 1150 O O . SER A 1 146 ? 7.646 -8.540 7.870 1.00 77.94 146 SER A O 1
ATOM 1152 N N . GLY A 1 147 ? 5.943 -7.566 6.786 1.00 81.44 147 GLY A N 1
ATOM 1153 C CA . GLY A 1 147 ? 6.317 -6.192 7.129 1.00 81.44 147 GLY A CA 1
ATOM 1154 C C . GLY A 1 147 ? 6.099 -5.853 8.607 1.00 81.44 147 GLY A C 1
ATOM 1155 O O . GLY A 1 147 ? 6.911 -5.149 9.203 1.00 81.44 147 GLY A O 1
ATOM 1156 N N . MET A 1 148 ? 5.034 -6.383 9.216 1.00 85.62 148 MET A N 1
ATOM 1157 C CA . MET A 1 148 ? 4.697 -6.159 10.627 1.00 85.62 148 MET A CA 1
ATOM 1158 C C . MET A 1 148 ? 5.772 -6.689 11.577 1.00 85.62 148 MET A C 1
ATOM 1160 O O . MET A 1 148 ? 6.025 -6.056 12.594 1.00 85.62 148 MET A O 1
ATOM 1164 N N . LEU A 1 149 ? 6.459 -7.783 11.233 1.00 85.88 149 LEU A N 1
ATOM 1165 C CA . LEU A 1 149 ? 7.578 -8.304 12.032 1.00 85.88 149 LEU A CA 1
ATOM 1166 C C . LEU A 1 149 ? 8.778 -7.343 12.111 1.00 85.88 149 LEU A C 1
ATOM 1168 O O . LEU A 1 149 ? 9.671 -7.554 12.925 1.00 85.88 149 LEU A O 1
ATOM 1172 N N . TYR A 1 150 ? 8.794 -6.279 11.304 1.00 83.56 150 TYR A N 1
ATOM 1173 C CA . TYR A 1 150 ? 9.808 -5.225 11.346 1.00 83.56 150 TYR A CA 1
ATOM 1174 C C . TYR A 1 150 ? 9.308 -3.917 11.978 1.00 83.56 150 TYR A C 1
ATOM 1176 O O . TYR A 1 150 ? 10.079 -2.962 12.074 1.00 83.56 150 TYR A O 1
ATOM 1184 N N . ALA A 1 151 ? 8.037 -3.838 12.381 1.00 84.31 151 ALA A N 1
ATOM 1185 C CA . ALA A 1 151 ? 7.461 -2.635 12.969 1.00 84.31 151 ALA A CA 1
ATOM 1186 C C . ALA A 1 151 ? 7.793 -2.562 14.475 1.00 84.31 151 ALA A C 1
ATOM 1188 O O . ALA A 1 151 ? 7.473 -3.511 15.194 1.00 84.31 151 ALA A O 1
ATOM 1189 N N . PRO A 1 152 ? 8.386 -1.460 14.983 1.00 83.56 152 PRO A N 1
ATOM 1190 C CA . PRO A 1 152 ? 8.827 -1.368 16.380 1.00 83.56 152 PRO A CA 1
ATOM 1191 C C . PRO A 1 152 ? 7.724 -1.692 17.395 1.00 83.56 152 PRO A C 1
ATOM 1193 O O . PRO A 1 152 ? 7.913 -2.518 18.282 1.00 83.56 152 PRO A O 1
ATOM 1196 N N . ASN A 1 153 ? 6.529 -1.137 17.185 1.00 85.12 153 ASN A N 1
ATOM 1197 C CA . ASN A 1 153 ? 5.369 -1.359 18.045 1.00 85.12 153 ASN A CA 1
ATOM 1198 C C . ASN A 1 153 ? 4.891 -2.821 18.055 1.00 85.12 153 ASN A C 1
ATOM 1200 O O . ASN A 1 153 ? 4.366 -3.285 19.061 1.00 85.12 153 ASN A O 1
ATOM 1204 N N . VAL A 1 154 ? 5.051 -3.556 16.950 1.00 87.50 154 VAL A N 1
ATOM 1205 C CA . VAL A 1 154 ? 4.680 -4.978 16.877 1.00 87.50 154 VAL A CA 1
ATOM 1206 C C . VAL A 1 154 ? 5.739 -5.830 17.563 1.00 87.50 154 VAL A C 1
ATOM 1208 O O . VAL A 1 154 ? 5.388 -6.701 18.350 1.00 87.50 154 VAL A O 1
ATOM 1211 N N . ILE A 1 155 ? 7.019 -5.553 17.300 1.00 87.31 155 ILE A N 1
ATOM 1212 C CA . ILE A 1 155 ? 8.164 -6.240 17.912 1.00 87.31 155 ILE A CA 1
ATOM 1213 C C . ILE A 1 155 ? 8.078 -6.188 19.442 1.00 87.31 155 ILE A C 1
ATOM 1215 O O . ILE A 1 155 ? 8.298 -7.205 20.101 1.00 87.31 155 ILE A O 1
ATOM 1219 N N . GLU A 1 156 ? 7.740 -5.020 19.993 1.00 88.00 156 GLU A N 1
ATOM 1220 C CA . GLU A 1 156 ? 7.545 -4.821 21.432 1.00 88.00 156 GLU A CA 1
ATOM 1221 C C . GLU A 1 156 ? 6.345 -5.615 21.962 1.00 88.00 156 GLU A C 1
ATOM 1223 O O . GLU A 1 156 ? 6.472 -6.320 22.960 1.00 88.00 156 GLU A O 1
ATOM 1228 N N . GLN A 1 157 ? 5.198 -5.559 21.278 1.00 90.06 157 GLN A N 1
ATOM 1229 C CA . GLN A 1 157 ? 3.966 -6.225 21.720 1.00 90.06 157 GLN A CA 1
ATOM 1230 C C . GLN A 1 157 ? 4.051 -7.753 21.705 1.00 90.06 157 GLN A C 1
ATOM 1232 O O . GLN A 1 157 ? 3.480 -8.401 22.580 1.00 90.06 157 GLN A O 1
ATOM 1237 N N . ILE A 1 158 ? 4.741 -8.339 20.723 1.00 91.88 158 ILE A N 1
ATOM 1238 C CA . ILE A 1 158 ? 4.903 -9.799 20.629 1.00 91.88 158 ILE A CA 1
ATOM 1239 C C . ILE A 1 158 ? 6.122 -10.310 21.407 1.00 91.88 158 ILE A C 1
ATOM 1241 O O . ILE A 1 158 ? 6.353 -11.516 21.447 1.00 91.88 158 ILE A O 1
ATOM 1245 N N . GLY A 1 159 ? 6.895 -9.404 22.018 1.00 92.31 159 GLY A N 1
ATOM 1246 C CA . GLY A 1 159 ? 7.981 -9.742 22.933 1.00 92.31 159 GLY A CA 1
ATOM 1247 C C . GLY A 1 159 ? 9.143 -10.488 22.280 1.00 92.31 159 GLY A C 1
ATOM 1248 O O . GLY A 1 159 ? 9.649 -11.444 22.865 1.00 92.31 159 GLY A O 1
ATOM 1249 N N . LEU A 1 160 ? 9.570 -10.083 21.076 1.00 91.56 160 LEU A N 1
ATOM 1250 C CA . LEU A 1 160 ? 10.713 -10.737 20.427 1.00 91.56 160 LEU A CA 1
ATOM 1251 C C . LEU A 1 160 ? 11.985 -10.605 21.273 1.00 91.56 160 LEU A C 1
ATOM 1253 O O . LEU A 1 160 ? 12.310 -9.519 21.760 1.00 91.56 160 LEU A O 1
ATOM 1257 N N . THR A 1 161 ? 12.744 -11.693 21.386 1.00 94.31 161 THR A N 1
ATOM 1258 C CA . THR A 1 161 ? 14.054 -11.687 22.050 1.00 94.31 161 THR A CA 1
ATOM 1259 C C . THR A 1 161 ? 15.086 -10.913 21.227 1.00 94.31 161 THR A C 1
ATOM 1261 O O . THR A 1 161 ? 14.939 -10.740 20.015 1.00 94.31 161 THR A O 1
ATOM 1264 N N . GLU A 1 162 ? 16.180 -10.477 21.857 1.00 92.62 162 GLU A N 1
ATOM 1265 C CA . GLU A 1 162 ? 17.286 -9.818 21.142 1.00 92.62 162 GLU A CA 1
ATOM 1266 C C . GLU A 1 162 ? 17.886 -10.709 20.044 1.00 92.62 162 GLU A C 1
ATOM 1268 O O . GLU A 1 162 ? 18.218 -10.233 18.958 1.00 92.62 162 GLU A O 1
ATOM 1273 N N . GLU A 1 163 ? 17.948 -12.022 20.273 1.00 95.25 163 GLU A N 1
ATOM 1274 C CA . GLU A 1 163 ? 18.376 -12.988 19.259 1.00 95.25 163 GLU A CA 1
ATOM 1275 C C . GLU A 1 163 ? 17.428 -13.005 18.049 1.00 95.25 163 GLU A C 1
ATOM 1277 O O . GLU A 1 163 ? 17.881 -12.928 16.904 1.00 95.25 163 GLU A O 1
ATOM 1282 N N . GLN A 1 164 ? 16.110 -13.022 18.279 1.00 93.75 164 GLN A N 1
ATOM 1283 C CA . GLN A 1 164 ? 15.108 -12.977 17.210 1.00 93.75 164 GLN A CA 1
ATOM 1284 C C . GLN A 1 164 ? 15.165 -11.658 16.430 1.00 93.75 164 GLN A C 1
ATOM 1286 O O . GLN A 1 164 ? 15.108 -11.674 15.199 1.00 93.75 164 GLN A O 1
ATOM 1291 N N . LYS A 1 165 ? 15.340 -10.520 17.116 1.00 91.25 165 LYS A N 1
ATOM 1292 C CA . LYS A 1 165 ? 15.510 -9.201 16.479 1.00 91.25 165 LYS A CA 1
ATOM 1293 C C . LYS A 1 165 ? 16.761 -9.160 15.599 1.00 91.25 165 LYS A C 1
ATOM 1295 O O . LYS A 1 165 ? 16.691 -8.731 14.445 1.00 91.25 165 LYS A O 1
ATOM 1300 N N . ASN A 1 166 ? 17.888 -9.662 16.105 1.00 93.19 166 ASN A N 1
ATOM 1301 C CA . ASN A 1 166 ? 19.134 -9.752 15.345 1.00 93.19 166 ASN A CA 1
ATOM 1302 C C . ASN A 1 166 ? 18.982 -10.662 14.122 1.00 93.19 166 ASN A C 1
ATOM 1304 O O . ASN A 1 166 ? 19.419 -10.304 13.025 1.00 93.19 166 ASN A O 1
ATOM 1308 N N . ARG A 1 167 ? 18.302 -11.804 14.271 1.00 93.88 167 ARG A N 1
ATOM 1309 C CA . ARG A 1 167 ? 18.038 -12.710 13.151 1.00 93.88 167 ARG A CA 1
ATOM 1310 C C . ARG A 1 167 ? 17.130 -12.079 12.096 1.00 93.88 167 ARG A C 1
ATOM 1312 O O . ARG A 1 167 ? 17.407 -12.217 10.907 1.00 93.88 167 ARG A O 1
ATOM 1319 N N . LEU A 1 168 ? 16.091 -11.346 12.499 1.00 91.00 168 LEU A N 1
ATOM 1320 C CA . LEU A 1 168 ? 15.232 -10.599 11.575 1.00 91.00 168 LEU A CA 1
ATOM 1321 C C . LEU A 1 168 ? 16.017 -9.543 10.792 1.00 91.00 168 LEU A C 1
ATOM 1323 O O . LEU A 1 168 ? 15.814 -9.411 9.583 1.00 91.00 168 LEU A O 1
ATOM 1327 N N . LYS A 1 169 ? 16.941 -8.827 11.445 1.00 89.75 169 LYS A N 1
ATOM 1328 C CA . LYS A 1 169 ? 17.827 -7.867 10.774 1.00 89.75 169 LYS A CA 1
ATOM 1329 C C . LYS A 1 169 ? 18.687 -8.549 9.704 1.00 89.75 169 LYS A C 1
ATOM 1331 O O . LYS A 1 169 ? 18.701 -8.088 8.567 1.00 89.75 169 LYS A O 1
ATOM 1336 N N . GLN A 1 170 ? 19.320 -9.677 10.036 1.00 93.69 170 GLN A N 1
ATOM 1337 C CA . GLN A 1 170 ? 20.111 -10.462 9.077 1.00 93.69 170 GLN A CA 1
ATOM 1338 C C . GLN A 1 170 ? 19.272 -10.933 7.884 1.00 93.69 170 GLN A C 1
ATOM 1340 O O . GLN A 1 170 ? 19.694 -10.785 6.741 1.00 93.69 170 GLN A O 1
ATOM 1345 N N . LEU A 1 171 ? 18.064 -11.449 8.136 1.00 93.12 171 LEU A N 1
ATOM 1346 C CA . LEU A 1 171 ? 17.149 -11.881 7.074 1.00 93.12 171 LEU A CA 1
ATOM 1347 C C . LEU A 1 171 ? 16.750 -10.720 6.154 1.00 93.12 171 LEU A C 1
ATOM 1349 O O . LEU A 1 171 ? 16.640 -10.907 4.944 1.00 93.12 171 LEU A O 1
ATOM 1353 N N . ARG A 1 172 ? 16.564 -9.513 6.704 1.00 87.94 172 ARG A N 1
ATOM 1354 C CA . ARG A 1 172 ? 16.264 -8.310 5.916 1.00 87.94 172 ARG A CA 1
ATOM 1355 C C . ARG A 1 172 ? 17.445 -7.894 5.039 1.00 87.94 172 ARG A C 1
ATOM 1357 O O . ARG A 1 172 ? 17.244 -7.584 3.869 1.00 87.94 172 ARG A O 1
ATOM 1364 N N . GLU A 1 173 ? 18.661 -7.910 5.577 1.00 91.00 173 GLU A N 1
ATOM 1365 C CA . GLU A 1 173 ? 19.881 -7.619 4.811 1.00 91.00 173 GLU A CA 1
ATOM 1366 C C . GLU A 1 173 ? 20.109 -8.656 3.700 1.00 91.00 173 GLU A C 1
ATOM 1368 O O . GLU A 1 173 ? 20.435 -8.302 2.567 1.00 91.00 173 GLU A O 1
ATOM 1373 N N . GLU A 1 174 ? 19.888 -9.939 3.991 1.00 93.62 174 GLU A N 1
ATOM 1374 C CA . GLU A 1 174 ? 19.964 -11.020 3.006 1.00 93.62 174 GLU A CA 1
ATOM 1375 C C . GLU A 1 174 ? 18.915 -10.847 1.899 1.00 93.62 174 GLU A C 1
ATOM 1377 O O . GLU A 1 174 ? 19.243 -10.949 0.716 1.00 93.62 174 GLU A O 1
ATOM 1382 N N . GLN A 1 175 ? 17.667 -10.531 2.263 1.00 89.69 175 GLN A N 1
ATOM 1383 C CA . GLN A 1 175 ? 16.599 -10.241 1.307 1.00 89.69 175 GLN A CA 1
ATOM 1384 C C . GLN A 1 175 ? 16.966 -9.065 0.394 1.00 89.69 175 GLN A C 1
ATOM 1386 O O . GLN A 1 175 ? 16.790 -9.160 -0.819 1.00 89.69 175 GLN A O 1
ATOM 1391 N N . GLN A 1 176 ? 17.493 -7.974 0.958 1.00 87.38 176 GLN A N 1
ATOM 1392 C CA . GLN A 1 176 ? 17.920 -6.801 0.192 1.00 87.38 176 GLN A CA 1
ATOM 1393 C C . GLN A 1 176 ? 19.034 -7.145 -0.798 1.00 87.38 176 GLN A C 1
ATOM 1395 O O . GLN A 1 176 ? 18.935 -6.779 -1.967 1.00 87.38 176 GLN A O 1
ATOM 1400 N N . LYS A 1 177 ? 20.050 -7.902 -0.366 1.00 92.19 177 LYS A N 1
ATOM 1401 C CA . LYS A 1 177 ? 21.145 -8.352 -1.241 1.00 92.19 177 LYS A CA 1
ATOM 1402 C C . LYS A 1 177 ? 20.643 -9.233 -2.381 1.00 92.19 177 LYS A C 1
ATOM 1404 O O . LYS A 1 177 ? 21.008 -9.004 -3.528 1.00 92.19 177 LYS A O 1
ATOM 1409 N N . LYS A 1 178 ? 19.777 -10.207 -2.083 1.00 93.06 178 LYS A N 1
ATOM 1410 C CA . LYS A 1 178 ? 19.186 -11.083 -3.107 1.00 93.06 178 LYS A CA 1
ATOM 1411 C C . LYS A 1 178 ? 18.345 -10.301 -4.108 1.00 93.06 178 LYS A C 1
ATOM 1413 O O . LYS A 1 178 ? 18.428 -10.569 -5.298 1.00 93.06 178 LYS A O 1
ATOM 1418 N N . MET A 1 179 ? 17.558 -9.335 -3.637 1.00 87.31 179 MET A N 1
ATOM 1419 C CA . MET A 1 179 ? 16.756 -8.490 -4.519 1.00 87.31 179 MET A CA 1
ATOM 1420 C C . MET A 1 179 ? 17.637 -7.614 -5.415 1.00 87.31 179 MET A C 1
ATOM 1422 O O . MET A 1 179 ? 17.364 -7.514 -6.604 1.00 87.31 179 MET A O 1
ATOM 1426 N N . ALA A 1 180 ? 18.704 -7.021 -4.871 1.00 87.06 180 ALA A N 1
ATOM 1427 C CA . ALA A 1 180 ? 19.652 -6.229 -5.652 1.00 87.06 180 ALA A CA 1
ATOM 1428 C C . ALA A 1 180 ? 20.326 -7.071 -6.747 1.00 87.06 180 ALA A C 1
ATOM 1430 O O . ALA A 1 180 ? 20.283 -6.685 -7.911 1.00 87.06 180 ALA A O 1
ATOM 1431 N N . ALA A 1 181 ? 20.845 -8.250 -6.392 1.00 89.69 181 ALA A N 1
ATOM 1432 C CA . ALA A 1 181 ? 21.473 -9.164 -7.347 1.00 89.69 181 ALA A CA 1
ATOM 1433 C C . ALA A 1 181 ? 20.495 -9.633 -8.438 1.00 89.69 181 ALA A C 1
ATOM 1435 O O . ALA A 1 181 ? 20.833 -9.631 -9.615 1.00 89.69 181 ALA A O 1
ATOM 1436 N N . LEU A 1 182 ? 19.257 -9.978 -8.062 1.00 92.25 182 LEU A N 1
ATOM 1437 C CA . LEU A 1 182 ? 18.225 -10.375 -9.023 1.00 92.25 182 LEU A CA 1
ATOM 1438 C C . LEU A 1 182 ? 17.876 -9.238 -9.995 1.00 92.25 182 LEU A C 1
ATOM 1440 O O . LEU A 1 182 ? 17.645 -9.485 -11.178 1.00 92.25 182 LEU A O 1
ATOM 1444 N N . MET A 1 183 ? 17.805 -7.999 -9.503 1.00 82.88 183 MET A N 1
ATOM 1445 C CA . MET A 1 183 ? 17.518 -6.826 -10.333 1.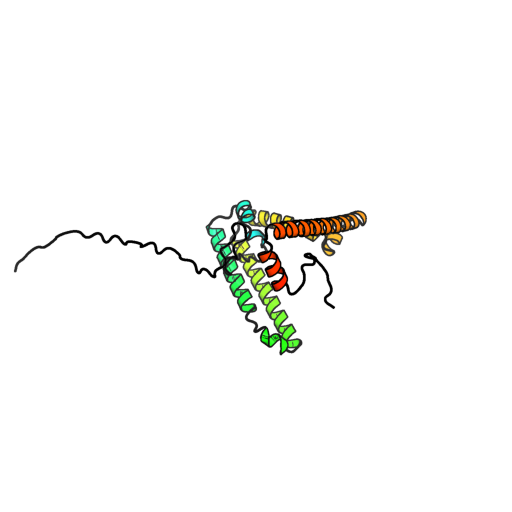00 82.88 183 MET A CA 1
ATOM 1446 C C . MET A 1 183 ? 18.662 -6.522 -11.300 1.00 82.88 183 MET A C 1
ATOM 1448 O O . MET A 1 183 ? 18.395 -6.217 -12.459 1.00 82.88 183 MET A O 1
ATOM 1452 N N . GLU A 1 184 ? 19.910 -6.638 -10.846 1.00 84.88 184 GLU A N 1
ATOM 1453 C CA . GLU A 1 184 ? 21.104 -6.507 -11.685 1.00 84.88 184 GLU A CA 1
ATOM 1454 C C . GLU A 1 184 ? 21.111 -7.565 -12.795 1.00 84.88 184 GLU A C 1
ATOM 1456 O O . GLU A 1 184 ? 21.107 -7.212 -13.972 1.00 84.88 184 GLU A O 1
ATOM 1461 N N . GLU A 1 185 ? 20.959 -8.843 -12.438 1.00 88.56 185 GLU A N 1
ATOM 1462 C CA . GLU A 1 185 ? 20.895 -9.958 -13.392 1.00 88.56 185 GLU A CA 1
ATOM 1463 C C . GLU A 1 185 ? 19.754 -9.783 -14.411 1.00 88.56 185 GLU A C 1
ATOM 1465 O O . GLU A 1 185 ? 19.914 -10.014 -15.611 1.00 88.56 185 GLU A O 1
ATOM 1470 N N . THR A 1 186 ? 18.572 -9.363 -13.949 1.00 90.62 186 THR A N 1
ATOM 1471 C CA . THR A 1 186 ? 17.414 -9.132 -14.827 1.00 90.62 186 THR A CA 1
ATOM 1472 C C . THR A 1 186 ? 17.668 -7.967 -15.779 1.00 90.62 186 THR A C 1
ATOM 1474 O O . THR A 1 186 ? 17.263 -8.018 -16.942 1.00 90.62 186 THR A O 1
ATOM 1477 N N . MET A 1 187 ? 18.336 -6.918 -15.302 1.00 82.44 187 MET A N 1
ATOM 1478 C CA . MET A 1 187 ? 18.685 -5.765 -16.118 1.00 82.44 187 MET A CA 1
ATOM 1479 C C . MET A 1 187 ? 19.691 -6.144 -17.205 1.00 82.44 187 MET A C 1
ATOM 1481 O O . MET A 1 187 ? 19.454 -5.827 -18.366 1.00 82.44 187 MET A O 1
ATOM 1485 N N . GLU A 1 188 ? 20.757 -6.869 -16.862 1.00 85.06 188 GLU A N 1
ATOM 1486 C CA . GLU A 1 188 ? 21.732 -7.380 -17.836 1.00 85.06 188 GLU A CA 1
ATOM 1487 C C . GLU A 1 188 ? 21.043 -8.198 -18.931 1.00 85.06 188 GLU A C 1
ATOM 1489 O O . GLU A 1 188 ? 21.150 -7.873 -20.114 1.00 85.06 188 GLU A O 1
ATOM 1494 N N . LYS A 1 189 ? 20.209 -9.167 -18.537 1.00 89.75 189 LYS A N 1
ATOM 1495 C CA . LYS A 1 189 ? 19.416 -9.971 -19.478 1.00 89.75 189 LYS A CA 1
ATOM 1496 C C . LYS A 1 189 ? 18.493 -9.128 -20.353 1.00 89.75 189 LYS A C 1
ATOM 1498 O O . LYS A 1 189 ? 18.276 -9.464 -21.511 1.00 89.75 189 LYS A O 1
ATOM 1503 N N . THR A 1 190 ? 17.925 -8.051 -19.812 1.00 86.25 190 THR A N 1
ATOM 1504 C CA . THR A 1 190 ? 17.052 -7.144 -20.572 1.00 86.25 190 THR A CA 1
ATOM 1505 C C . THR A 1 190 ? 17.847 -6.359 -21.610 1.00 86.25 190 THR A C 1
ATOM 1507 O O . THR A 1 190 ? 17.388 -6.203 -22.740 1.00 86.25 190 THR A O 1
ATOM 1510 N N . LEU A 1 191 ? 19.042 -5.888 -21.249 1.00 83.06 191 LEU A N 1
ATOM 1511 C CA . LEU A 1 191 ? 19.932 -5.192 -22.175 1.00 83.06 191 LEU A CA 1
ATOM 1512 C C . LEU A 1 191 ? 20.402 -6.122 -23.287 1.00 83.06 191 LEU A C 1
ATOM 1514 O O . LEU A 1 191 ? 20.465 -5.686 -24.430 1.00 83.06 191 LEU A O 1
ATOM 1518 N N . ASP A 1 192 ? 20.662 -7.394 -22.985 1.00 88.25 192 ASP A N 1
ATOM 1519 C CA . ASP A 1 192 ? 21.091 -8.391 -23.969 1.00 88.25 192 ASP A CA 1
ATOM 1520 C C . ASP A 1 192 ? 20.082 -8.646 -25.092 1.00 88.25 192 ASP A C 1
ATOM 1522 O O . ASP A 1 192 ? 20.472 -9.057 -26.184 1.00 88.25 192 ASP A O 1
ATOM 1526 N N . LEU A 1 193 ? 18.805 -8.323 -24.874 1.00 92.94 193 LEU A N 1
ATOM 1527 C CA . LEU A 1 193 ? 17.773 -8.375 -25.911 1.00 92.94 193 LEU A CA 1
ATOM 1528 C C . LEU A 1 193 ? 17.840 -7.200 -26.899 1.00 92.94 193 LEU A C 1
ATOM 1530 O O . LEU A 1 193 ? 17.190 -7.249 -27.944 1.00 92.94 193 LEU A O 1
ATOM 1534 N N . LEU A 1 194 ? 18.580 -6.137 -26.575 1.00 91.25 194 LEU A N 1
ATOM 1535 C CA . LEU A 1 194 ? 18.693 -4.939 -27.403 1.00 91.25 194 LEU A CA 1
ATOM 1536 C C . LEU A 1 194 ? 19.839 -5.070 -28.410 1.00 91.25 194 LEU A C 1
ATOM 1538 O O . LEU A 1 194 ? 20.932 -5.539 -28.083 1.00 91.25 194 LEU A O 1
ATOM 1542 N N . ASN A 1 195 ? 19.620 -4.574 -29.625 1.00 92.88 195 ASN A N 1
ATOM 1543 C CA . ASN A 1 195 ? 20.699 -4.398 -30.597 1.00 92.88 195 ASN A CA 1
ATOM 1544 C C . ASN A 1 195 ? 21.519 -3.121 -30.314 1.00 92.88 195 ASN A C 1
ATOM 1546 O O . ASN A 1 195 ? 21.134 -2.282 -29.495 1.00 92.88 195 ASN A O 1
ATOM 1550 N N . ASP A 1 196 ? 22.648 -2.963 -31.004 1.00 88.31 196 ASP A N 1
ATOM 1551 C CA . ASP A 1 196 ? 23.595 -1.865 -30.763 1.00 88.31 196 ASP A CA 1
ATOM 1552 C C . ASP A 1 196 ? 22.976 -0.472 -30.968 1.00 88.31 196 ASP A C 1
ATOM 1554 O O . ASP A 1 196 ? 23.225 0.447 -30.185 1.00 88.31 196 ASP A O 1
ATOM 1558 N N . GLU A 1 197 ? 22.111 -0.312 -31.975 1.00 89.75 197 GLU A N 1
ATOM 1559 C CA . GLU A 1 197 ? 21.409 0.952 -32.229 1.00 89.75 197 GLU A CA 1
ATOM 1560 C C . GLU A 1 197 ? 20.431 1.297 -31.095 1.00 89.75 197 GLU A C 1
ATOM 1562 O O . GLU A 1 197 ? 20.346 2.451 -30.666 1.00 89.75 197 GLU A O 1
ATOM 1567 N N . GLN A 1 198 ? 19.714 0.299 -30.570 1.00 88.62 198 GLN A N 1
ATOM 1568 C CA . GLN A 1 198 ? 18.787 0.458 -29.448 1.00 88.62 198 GLN A CA 1
ATOM 1569 C C . GLN A 1 198 ? 19.520 0.797 -28.146 1.00 88.62 198 GLN A C 1
ATOM 1571 O O . GLN A 1 198 ? 19.048 1.658 -27.401 1.00 88.62 198 GLN A O 1
ATOM 1576 N N . ARG A 1 199 ? 20.680 0.176 -27.885 1.00 83.44 199 ARG A N 1
ATOM 1577 C CA . ARG A 1 199 ? 21.521 0.494 -26.715 1.00 83.44 199 ARG A CA 1
ATOM 1578 C C . ARG A 1 199 ? 22.060 1.916 -26.790 1.00 83.44 199 ARG A C 1
ATOM 1580 O O . ARG A 1 199 ? 21.898 2.672 -25.837 1.00 83.44 199 ARG A O 1
ATOM 1587 N N . LYS A 1 200 ? 22.596 2.318 -27.945 1.00 84.56 200 LYS A N 1
ATOM 1588 C CA . LYS A 1 200 ? 23.104 3.679 -28.155 1.00 84.56 200 LYS A CA 1
ATOM 1589 C C . LYS A 1 200 ? 22.015 4.735 -27.945 1.00 84.56 200 LYS A C 1
ATOM 1591 O O . LYS A 1 200 ? 22.230 5.727 -27.255 1.00 84.56 200 LYS A O 1
ATOM 1596 N N . LYS A 1 201 ? 20.809 4.491 -28.467 1.00 86.81 201 LYS A N 1
ATOM 1597 C CA . LYS A 1 201 ? 19.661 5.384 -28.259 1.00 86.81 201 LYS A CA 1
ATOM 1598 C C . LYS A 1 201 ? 19.220 5.446 -26.791 1.00 86.81 201 LYS A C 1
ATOM 1600 O O . LYS A 1 201 ? 18.788 6.501 -26.330 1.00 86.81 201 LYS A O 1
ATOM 1605 N N . LEU A 1 202 ? 19.315 4.340 -26.051 1.00 81.62 202 LEU A N 1
ATOM 1606 C CA . LEU A 1 202 ? 19.013 4.308 -24.618 1.00 81.62 202 LEU A CA 1
ATOM 1607 C C . LEU A 1 202 ? 20.016 5.145 -23.805 1.00 81.62 202 LEU A C 1
ATOM 1609 O O . LEU A 1 202 ? 19.594 5.883 -22.918 1.00 81.62 202 LEU A O 1
ATOM 1613 N N . GLU A 1 203 ? 21.307 5.078 -24.138 1.00 77.25 203 GLU A N 1
ATOM 1614 C CA . GLU A 1 203 ? 22.369 5.883 -23.508 1.00 77.25 203 GLU A CA 1
ATOM 1615 C C . GLU A 1 203 ? 22.217 7.387 -23.779 1.00 77.25 203 GLU A C 1
ATOM 1617 O O . GLU A 1 203 ? 22.425 8.216 -22.889 1.00 77.25 203 GLU A O 1
ATOM 1622 N N . GLU A 1 204 ? 21.813 7.749 -24.999 1.00 83.12 204 GLU A N 1
ATOM 1623 C CA . GLU A 1 204 ? 21.488 9.133 -25.358 1.00 83.12 204 GLU A CA 1
ATOM 1624 C C . GLU A 1 204 ? 20.294 9.651 -24.535 1.00 83.12 204 GLU A C 1
ATOM 1626 O O . GLU A 1 204 ? 20.334 10.764 -24.010 1.00 83.12 204 GLU A O 1
ATOM 1631 N N . LEU A 1 205 ? 19.250 8.831 -24.352 1.00 81.06 205 LEU A N 1
ATOM 1632 C CA . LEU A 1 205 ? 18.064 9.192 -23.564 1.00 81.06 205 LEU A CA 1
ATOM 1633 C C . LEU A 1 205 ? 18.333 9.290 -22.058 1.00 81.06 205 LEU A C 1
ATOM 1635 O O . LEU A 1 205 ? 17.697 10.100 -21.378 1.00 81.06 205 LEU A O 1
ATOM 1639 N N . SER A 1 206 ? 19.250 8.491 -21.509 1.00 73.62 206 SER A N 1
ATOM 1640 C CA . SER A 1 206 ? 19.573 8.539 -20.079 1.00 73.62 206 SER A CA 1
ATOM 1641 C C . SER A 1 206 ? 20.363 9.789 -19.677 1.00 73.62 206 SER A C 1
ATOM 1643 O O . SER A 1 206 ? 20.521 10.026 -18.476 1.00 73.62 206 SER A O 1
ATOM 1645 N N . ASN A 1 207 ? 20.855 10.594 -20.638 1.00 68.75 207 ASN A N 1
ATOM 1646 C CA . ASN A 1 207 ? 21.751 11.743 -20.411 1.00 68.75 207 ASN A CA 1
ATOM 1647 C C . ASN A 1 207 ? 22.944 11.406 -19.490 1.00 68.75 207 ASN A C 1
ATOM 1649 O O . ASN A 1 207 ? 23.505 12.273 -18.815 1.00 68.75 207 ASN A O 1
ATOM 1653 N N . ARG A 1 208 ? 23.297 10.119 -19.409 1.00 60.38 208 ARG A N 1
ATOM 1654 C CA . ARG A 1 208 ? 24.341 9.543 -18.561 1.00 60.38 208 ARG A CA 1
ATOM 1655 C C . ARG A 1 208 ? 24.804 8.239 -19.204 1.00 60.38 208 ARG A C 1
ATOM 1657 O O . ARG A 1 208 ? 23.930 7.460 -19.595 1.00 60.38 208 ARG A O 1
ATOM 1664 N N . PRO A 1 209 ? 26.121 7.968 -19.262 1.00 57.12 209 PRO A N 1
ATOM 1665 C CA . PRO A 1 209 ? 26.609 6.655 -19.654 1.00 57.12 209 PRO A CA 1
ATOM 1666 C C . PRO A 1 209 ? 26.019 5.605 -18.716 1.00 57.12 209 PRO A C 1
ATOM 1668 O O . PRO A 1 209 ? 25.885 5.837 -17.509 1.00 57.12 209 PRO A O 1
ATOM 1671 N N . TRP A 1 210 ? 25.629 4.470 -19.283 1.00 55.88 210 TRP A N 1
ATOM 1672 C CA . TRP A 1 210 ? 25.015 3.386 -18.539 1.00 55.88 210 TRP A CA 1
ATOM 1673 C C . TRP A 1 210 ? 26.006 2.828 -17.503 1.00 55.88 210 TRP A C 1
ATOM 1675 O O . TRP A 1 210 ? 26.968 2.156 -17.854 1.00 55.88 210 TRP A O 1
ATOM 1685 N N . GLN A 1 211 ? 25.799 3.130 -16.218 1.00 56.25 211 GLN A N 1
ATOM 1686 C CA . GLN A 1 211 ? 26.668 2.685 -15.111 1.00 56.25 211 GLN A CA 1
ATOM 1687 C C . GLN A 1 211 ? 26.053 1.540 -14.287 1.00 56.25 211 GLN A C 1
ATOM 1689 O O . GLN A 1 211 ? 26.441 1.312 -13.144 1.00 56.25 211 GLN A O 1
ATOM 1694 N N . GLY A 1 212 ? 25.084 0.818 -14.857 1.00 54.69 212 GLY A N 1
ATOM 1695 C CA . GLY A 1 212 ? 24.288 -0.152 -14.115 1.00 54.69 212 GLY A CA 1
ATOM 1696 C C . GLY A 1 212 ? 23.212 0.529 -13.265 1.00 54.69 212 GLY A C 1
ATOM 1697 O O . GLY A 1 212 ? 23.351 1.652 -12.774 1.00 54.69 212 GLY A O 1
ATOM 1698 N N . PHE A 1 213 ? 22.076 -0.143 -13.134 1.00 50.69 213 PHE A N 1
ATOM 1699 C CA . PHE A 1 213 ? 20.941 0.350 -12.368 1.00 50.69 213 PHE A CA 1
ATOM 1700 C C . PHE A 1 213 ? 21.220 0.174 -10.869 1.00 50.69 213 PHE A C 1
ATOM 1702 O O . PHE A 1 213 ? 20.947 -0.875 -10.294 1.00 50.69 213 PHE A O 1
ATOM 1709 N N . GLN A 1 214 ? 21.783 1.197 -10.220 1.00 50.75 214 GLN A N 1
ATOM 1710 C CA . GLN A 1 214 ? 21.955 1.186 -8.766 1.00 50.75 214 GLN A CA 1
ATOM 1711 C C . GLN A 1 214 ? 20.610 1.424 -8.076 1.00 50.75 214 GLN A C 1
ATOM 1713 O O . GLN A 1 214 ? 20.112 2.552 -7.993 1.00 50.75 214 GLN A O 1
ATOM 1718 N N . TRP A 1 215 ? 20.013 0.354 -7.554 1.00 39.28 215 TRP A N 1
ATOM 1719 C CA . TRP A 1 215 ? 18.835 0.460 -6.705 1.00 39.28 215 TRP A CA 1
ATOM 1720 C C . TRP A 1 215 ? 19.253 0.823 -5.276 1.00 39.28 215 TRP A C 1
ATOM 1722 O O . TRP A 1 215 ? 19.682 -0.027 -4.501 1.00 39.28 215 TRP A O 1
ATOM 1732 N N . GLY A 1 216 ? 19.102 2.102 -4.929 1.00 41.25 216 GLY A N 1
ATOM 1733 C CA . GLY A 1 216 ? 19.197 2.596 -3.555 1.00 41.25 216 GLY A CA 1
ATOM 1734 C C . GLY A 1 216 ? 20.386 3.519 -3.282 1.00 41.25 216 GLY A C 1
ATOM 1735 O O . GLY A 1 216 ? 21.525 3.083 -3.187 1.00 41.25 216 GLY A O 1
ATOM 1736 N N . GLY A 1 217 ? 20.081 4.795 -3.029 1.00 38.50 217 GLY A N 1
ATOM 1737 C CA . GLY A 1 217 ? 20.860 5.600 -2.084 1.00 38.50 217 GLY A CA 1
ATOM 1738 C C . GLY A 1 217 ? 22.101 6.325 -2.601 1.00 38.50 217 GLY A C 1
ATOM 1739 O O . GLY A 1 217 ? 23.001 6.580 -1.811 1.00 38.50 217 GLY A O 1
ATOM 1740 N N . GLY A 1 218 ? 22.160 6.723 -3.870 1.00 34.44 218 GLY A N 1
ATOM 1741 C CA . GLY A 1 218 ? 23.112 7.753 -4.290 1.00 34.44 218 GLY A CA 1
ATOM 1742 C C . GLY A 1 218 ? 22.582 9.137 -3.918 1.00 34.44 218 GLY A C 1
ATOM 1743 O O . GLY A 1 218 ? 21.716 9.659 -4.622 1.00 34.44 218 GLY A O 1
ATOM 1744 N N . GLN A 1 219 ? 23.072 9.726 -2.819 1.00 40.00 219 GLN A N 1
ATOM 1745 C CA . GLN A 1 219 ? 22.961 11.170 -2.585 1.00 40.00 219 GLN A CA 1
ATOM 1746 C C . GLN A 1 219 ? 23.365 11.889 -3.875 1.00 40.00 219 GLN A C 1
ATOM 1748 O O . GLN A 1 219 ? 24.473 11.708 -4.379 1.00 40.00 219 GLN A O 1
ATOM 1753 N N . ARG A 1 220 ? 22.444 12.675 -4.435 1.00 35.81 220 ARG A N 1
ATOM 1754 C CA . ARG A 1 220 ? 22.835 13.678 -5.422 1.00 35.81 220 ARG A CA 1
ATOM 1755 C C . ARG A 1 220 ? 23.722 14.698 -4.688 1.00 35.81 220 ARG A C 1
ATOM 1757 O O . ARG A 1 220 ? 23.338 15.062 -3.574 1.00 35.81 220 ARG A O 1
ATOM 1764 N N . PRO A 1 221 ? 24.878 15.090 -5.250 1.00 44.66 221 PRO A N 1
ATOM 1765 C CA . PRO A 1 221 ? 25.650 16.208 -4.718 1.00 44.66 221 PRO A CA 1
ATOM 1766 C C . PRO A 1 221 ? 24.828 17.501 -4.729 1.00 44.66 221 PRO A C 1
ATOM 1768 O O . PRO A 1 221 ? 23.910 17.611 -5.580 1.00 44.66 221 PRO A O 1
#

Secondary structure (DSSP, 8-state):
-------------------------TTS-PPPTTS-----TT-----TT-GGGGSHHHHHHTT--HHHHHHHHHHHHHHHHHHHHHH---GGGTTTS-HHHHHHHHHHHHHHHHHHHHHHHHHHHHHS-HHHHHHHHHHHHHHHHHHHTT-HHHHHHTT--HHHHHHHHHHHHHHHHHHHHHHHHHHHHHHHTS-HHHHHHHHHHTTS-------S-----

Foldseek 3Di:
DDDDDDDDDDDDPDPDPDPPDPPDDPPPPDDDPPDPPPQPPLLQLDQAPQNVCSDVVLCVVLVPDPVLVVLSSVLSVVLCVQLVVLVPPPVVCVVVDDPVRNVVSVVVSVVSNVVSNVVSVVSNVVSGDPVSVVSSVVVVCVVCVLVLCVDPVSCVVVVDDPVRVVVNVVVVVVVVVVVQVVQQVVVVVVVVVDDPVRQVVVCVVVVHHCPTDDDDDDDDD

Sequence (221 aa):
MRAFIGAIVAGAALAAFAAVGAEGDPAAPRAIEGQPRFQPPGQYLMLPAYSALAQESVQKQIELVHEQKEKLREISRKYLEEIQGAGRLDWSKWGEMSQEERKAKIEEMQKRYSDAQAAAKKAIEEVLLPHQIDRLKQIEFRTRASGMLYAPNVIEQIGLTEEQKNRLKQLREEQQKKMAALMEETMEKTLDLLNDEQRKKLEELSNRPWQGFQWGGGQRP